Protein AF-0000000073370662 (afdb_homodimer)

Organism: Flavobacterium johnsoniae (strain ATCC 17061 / DSM 2064 / JCM 8514 / BCRC 14874 / CCUG 350202 / NBRC 14942 / NCIMB 11054 / UW101) (NCBI:txid376686)

Foldseek 3Di:
DKAWAWWADKADKDCPDPQKIKTWTWGWHDDPDTDTAIEIEIDPQSVVCVPGDGGFIKMFDWDKDKDWDQDPVRDIDMDIHIYTDDMDTDPDVPPPPPVPPPPPPPPPPPCPVPPDPPDPDDD/DKAWAWWADWADKDCPDPQKIKTWTWGWHDDPDTDTAIEIEIDPQSVVCVPGDGGFIKMFDWDKDKDWDQDPVRDIDMDIHIYTDDMDTDPDVPPPPPVPPPPPPPPDPCCVVPPPDDDPDDD

Nearest PDB structures (foldseek):
  2cwa-assembly1_A  TM=7.600E-01  e=4.861E-06  Thermus thermophilus HB8
  2fxq-assembly1_A-2  TM=7.836E-01  e=2.304E-05  Thermus aquaticus
  8uzt-assembly1_A  TM=7.729E-01  e=1.523E-04  Homo sapiens
  6cqm-assembly2_B  TM=6.969E-01  e=4.378E-04  Saccharomyces cerevisiae S288C
  2ihf-assembly1_A-2  TM=7.365E-01  e=9.531E-04  Thermus aquaticus

Secondary structure (DSSP, 8-state):
-EEEEEEEEEPPPEEEETTEEEEEEEEEE-SSS--EEEEEEEGGGGGGGGG--TT-EEEEEEEEEEEEEE-TTS-EEEEEEEEEEEEEE----------------------------------/-EEEEEEEEEPPPEEEETTEEEEEEEEEE-SSS--EEEEEEEGGGGGGGGG--TT-EEEEEEEEEEEEEE-TTS-EEEEEEEEEEEEEE----------------------------------

InterPro domains:
  IPR012340 Nucleic acid-binding, OB-fold [SSF50249] (48-123)
  IPR021474 Protein of unknown function DUF3127 [PF11325] (2-88)

Solvent-accessible surface area (backbone atoms only — not comparable to full-atom values): 14617 Å² total; per-residue (Å²): 96,74,48,58,29,25,30,64,42,76,51,69,78,40,76,80,47,96,90,40,38,35,22,41,36,31,34,33,33,88,52,102,72,56,26,36,36,53,30,38,16,50,56,80,45,35,61,67,53,75,83,59,55,67,67,42,40,33,41,32,34,39,44,85,40,20,40,77,45,69,45,98,88,68,48,79,42,67,43,72,46,39,34,37,78,44,76,41,80,46,71,68,84,50,75,72,72,62,72,71,68,72,75,74,77,75,76,70,75,76,75,71,70,79,72,76,74,81,76,78,75,82,124,98,72,50,58,26,26,29,65,41,73,52,71,77,40,75,80,48,99,90,41,40,36,21,41,36,28,34,34,32,87,51,101,74,58,26,37,35,55,31,38,15,49,56,78,45,36,61,68,53,74,84,59,55,66,67,43,41,34,42,31,34,40,44,83,40,20,39,78,45,69,46,97,88,68,49,80,43,68,44,72,47,38,34,37,78,46,76,40,78,46,72,67,84,49,75,71,71,63,72,72,69,71,77,72,77,78,74,71,77,78,75,69,73,79,78,76,79,83,82,83,76,90,120

Sequence (246 aa):
MEVIGKVKVVNPEQQVSASFKKRELVVTTDEQYPQHILIEFTQDKCDLLSSYKQGEAVKVSINLRGREWVNPQGETRYFNSIQGWRIERMAPEGPAQTPSVPAAEAFAPATNLNEDEPDDLPFMEVIGKVKVVNPEQQVSASFKKRELVVTTDEQYPQHILIEFTQDKCDLLSSYKQGEAVKVSINLRGREWVNPQGETRYFNSIQGWRIERMAPEGPAQTPSVPAAEAFAPATNLNEDEPDDLPF

pLDDT: mean 82.94, std 25.73, range [23.44, 99.0]

Structure (mmCIF, N/CA/C/O backbone):
data_AF-0000000073370662-model_v1
#
loop_
_entity.id
_entity.type
_entity.pdbx_description
1 polymer 'DUF3127 domain-containing protein'
#
loop_
_atom_site.group_PDB
_atom_site.id
_atom_site.type_symbol
_atom_site.label_atom_id
_atom_site.label_alt_id
_atom_site.label_comp_id
_atom_site.label_asym_id
_atom_site.label_entity_id
_atom_site.label_seq_id
_atom_site.pdbx_PDB_ins_code
_atom_site.Cartn_x
_atom_site.Cartn_y
_atom_site.Cartn_z
_atom_site.occupancy
_atom_site.B_iso_or_equiv
_atom_site.auth_seq_id
_atom_site.auth_comp_id
_atom_site.auth_asym_id
_atom_site.auth_atom_id
_atom_site.pdbx_PDB_model_num
ATOM 1 N N . MET A 1 1 ? -10.289 1.792 0.359 1 95.5 1 MET A N 1
ATOM 2 C CA . MET A 1 1 ? -9.492 1.21 1.433 1 95.5 1 MET A CA 1
ATOM 3 C C . MET A 1 1 ? -9.172 2.252 2.5 1 95.5 1 MET A C 1
ATOM 5 O O . MET A 1 1 ? -9.414 3.445 2.299 1 95.5 1 MET A O 1
ATOM 9 N N . GLU A 1 2 ? -8.773 2.029 3.695 1 98.62 2 GLU A N 1
ATOM 10 C CA . GLU A 1 2 ? -8.531 3.01 4.746 1 98.62 2 GLU A CA 1
ATOM 11 C C . GLU A 1 2 ? -7.379 2.576 5.652 1 98.62 2 GLU A C 1
ATOM 13 O O . GLU A 1 2 ? -7.094 1.384 5.773 1 98.62 2 GLU A O 1
ATOM 18 N N . VAL A 1 3 ? -6.734 3.623 6.227 1 98.75 3 VAL A N 1
ATOM 19 C CA . VAL A 1 3 ? -5.734 3.439 7.273 1 98.75 3 VAL A CA 1
ATOM 20 C C . VAL A 1 3 ? -6.156 4.191 8.531 1 98.75 3 VAL A C 1
ATOM 22 O O . VAL A 1 3 ? -6.457 5.387 8.477 1 98.75 3 VAL A O 1
ATOM 25 N N . ILE A 1 4 ? -6.18 3.451 9.609 1 98.62 4 ILE A N 1
ATOM 26 C CA . ILE A 1 4 ? -6.559 4.047 10.883 1 98.62 4 ILE A CA 1
ATOM 27 C C . ILE A 1 4 ? -5.375 4.004 11.852 1 98.62 4 ILE A C 1
ATOM 29 O O . ILE A 1 4 ? -4.711 2.973 11.977 1 98.62 4 ILE A O 1
ATOM 33 N N . GLY A 1 5 ? -5.168 5.105 12.523 1 98.69 5 GLY A N 1
ATOM 34 C CA . GLY A 1 5 ? -4.082 5.18 13.484 1 98.69 5 GLY A CA 1
ATOM 35 C C . GLY A 1 5 ? -3.814 6.586 13.977 1 98.69 5 GLY A C 1
ATOM 36 O O . GLY A 1 5 ? -4.738 7.391 14.109 1 98.69 5 GLY A O 1
ATOM 37 N N . LYS A 1 6 ? -2.549 6.805 14.352 1 98.81 6 LYS A N 1
ATOM 38 C CA . LYS A 1 6 ? -2.115 8.109 14.836 1 98.81 6 LYS A CA 1
ATOM 39 C C . LYS A 1 6 ? -1.069 8.727 13.914 1 98.81 6 LYS A C 1
ATOM 41 O O . LYS A 1 6 ? -0.179 8.023 13.422 1 98.81 6 LYS A O 1
ATOM 46 N N . VAL A 1 7 ? -1.195 10 13.812 1 98.88 7 VAL A N 1
ATOM 47 C CA . VAL A 1 7 ? -0.213 10.719 13.008 1 98.88 7 VAL A CA 1
ATOM 48 C C . VAL A 1 7 ? 1.161 10.625 13.664 1 98.88 7 VAL A C 1
ATOM 50 O O . VAL A 1 7 ? 1.317 10.969 14.836 1 98.88 7 VAL A O 1
ATOM 53 N N . LYS A 1 8 ? 2.096 10.203 12.938 1 98.88 8 LYS A N 1
ATOM 54 C CA . LYS A 1 8 ? 3.473 10.156 13.422 1 98.88 8 LYS A CA 1
ATOM 55 C C . LYS A 1 8 ? 4.285 11.328 12.875 1 98.88 8 LYS A C 1
ATOM 57 O O . LYS A 1 8 ? 5.074 11.938 13.594 1 98.88 8 LYS A O 1
ATOM 62 N N . VAL A 1 9 ? 4.141 11.562 11.555 1 98.75 9 VAL A N 1
ATOM 63 C CA . VAL A 1 9 ? 4.883 12.625 10.875 1 98.75 9 VAL A CA 1
ATOM 64 C C . VAL A 1 9 ? 3.988 13.305 9.844 1 98.75 9 VAL A C 1
ATOM 66 O O . VAL A 1 9 ? 3.238 12.641 9.125 1 98.75 9 VAL A O 1
ATOM 69 N N . VAL A 1 10 ? 4.027 14.562 9.867 1 98.81 10 VAL A N 1
ATOM 70 C CA . VAL A 1 10 ? 3.523 15.336 8.734 1 98.81 10 VAL A CA 1
ATOM 71 C C . VAL A 1 10 ? 4.68 16.062 8.055 1 98.81 10 VAL A C 1
ATOM 73 O O . VAL A 1 10 ? 5.227 17.031 8.594 1 98.81 10 VAL A O 1
ATOM 76 N N . ASN A 1 11 ? 5.023 15.633 6.887 1 98.5 11 ASN A N 1
ATOM 77 C CA . ASN A 1 11 ? 6.141 16.234 6.172 1 98.5 11 ASN A CA 1
ATOM 78 C C . ASN A 1 11 ? 5.73 17.531 5.473 1 98.5 11 ASN A C 1
ATOM 80 O O . ASN A 1 11 ? 4.551 17.734 5.172 1 98.5 11 ASN A O 1
ATOM 84 N N . PRO A 1 12 ? 6.734 18.406 5.25 1 98 12 PRO A N 1
ATOM 85 C CA . PRO A 1 12 ? 6.422 19.594 4.457 1 98 12 PRO A CA 1
ATOM 86 C C . PRO A 1 12 ? 6.027 19.266 3.02 1 98 12 PRO A C 1
ATOM 88 O O . PRO A 1 12 ? 6.348 18.172 2.523 1 98 12 PRO A O 1
ATOM 91 N N . GLU A 1 13 ? 5.34 20.203 2.525 1 98.31 13 GLU A N 1
ATOM 92 C CA . GLU A 1 13 ? 5 20.078 1.111 1 98.31 13 GLU A CA 1
ATOM 93 C C . GLU A 1 13 ? 6.254 20.047 0.245 1 98.31 13 GLU A C 1
ATOM 95 O O . GLU A 1 13 ? 7.223 20.75 0.513 1 98.31 13 GLU A O 1
ATOM 100 N N . GLN A 1 14 ? 6.262 19.188 -0.763 1 98.56 14 GLN A N 1
ATOM 101 C CA . GLN A 1 14 ? 7.348 19.078 -1.729 1 98.56 14 GLN A CA 1
ATOM 102 C C . GLN A 1 14 ? 6.875 19.438 -3.135 1 98.56 14 GLN A C 1
ATOM 104 O O . GLN A 1 14 ? 5.949 18.812 -3.662 1 98.56 14 GLN A O 1
ATOM 109 N N . GLN A 1 15 ? 7.551 20.438 -3.715 1 98.44 15 GLN A N 1
ATOM 110 C CA . GLN A 1 15 ? 7.312 20.766 -5.117 1 98.44 15 GLN A CA 1
ATOM 111 C C . GLN A 1 15 ? 8.148 19.875 -6.039 1 98.44 15 GLN A C 1
ATOM 113 O O . GLN A 1 15 ? 9.312 20.172 -6.305 1 98.44 15 GLN A O 1
ATOM 118 N N . VAL A 1 16 ? 7.578 18.75 -6.555 1 97.81 16 VAL A N 1
ATOM 119 C CA . VAL A 1 16 ? 8.289 17.766 -7.348 1 97.81 16 VAL A CA 1
ATOM 120 C C . VAL A 1 16 ? 8.594 18.328 -8.734 1 97.81 16 VAL A C 1
ATOM 122 O O . VAL A 1 16 ? 9.68 18.109 -9.273 1 97.81 16 VAL A O 1
ATOM 125 N N . SER A 1 17 ? 7.621 18.984 -9.367 1 98 17 SER A N 1
ATOM 126 C CA . SER A 1 17 ? 7.75 19.75 -10.609 1 98 17 SER A CA 1
ATOM 127 C C . SER A 1 17 ? 6.93 21.031 -10.555 1 98 17 SER A C 1
ATOM 129 O O . SER A 1 17 ? 6.234 21.297 -9.57 1 98 17 SER A O 1
ATOM 131 N N . ALA A 1 18 ? 6.988 21.812 -11.594 1 97 18 ALA A N 1
ATOM 132 C CA . ALA A 1 18 ? 6.262 23.078 -11.633 1 97 18 ALA A CA 1
ATOM 133 C C . ALA A 1 18 ? 4.762 22.859 -11.445 1 97 18 ALA A C 1
ATOM 135 O O . ALA A 1 18 ? 4.078 23.688 -10.852 1 97 18 ALA A O 1
ATOM 136 N N . SER A 1 19 ? 4.148 21.766 -11.875 1 97.44 19 SER A N 1
ATOM 137 C CA . SER A 1 19 ? 2.705 21.547 -11.875 1 97.44 19 SER A CA 1
ATOM 138 C C . SER A 1 19 ? 2.303 20.469 -10.867 1 97.44 19 SER A C 1
ATOM 140 O O . SER A 1 19 ? 1.131 20.109 -10.789 1 97.44 19 SER A O 1
ATOM 142 N N . PHE A 1 20 ? 3.258 19.953 -10.133 1 98.31 20 PHE A N 1
ATOM 143 C CA . PHE A 1 20 ? 2.961 18.797 -9.289 1 98.31 20 PHE A CA 1
ATOM 144 C C . PHE A 1 20 ? 3.584 18.969 -7.91 1 98.31 20 PHE A C 1
ATOM 146 O O . PHE A 1 20 ? 4.805 19.078 -7.781 1 98.31 20 PHE A O 1
ATOM 153 N N . LYS A 1 21 ? 2.76 19 -6.859 1 98.69 21 LYS A N 1
ATOM 154 C CA . LYS A 1 21 ? 3.229 19.016 -5.477 1 98.69 21 LYS A CA 1
ATOM 155 C C . LYS A 1 21 ? 2.672 17.844 -4.691 1 98.69 21 LYS A C 1
ATOM 157 O O . LYS A 1 21 ? 1.579 17.344 -4.984 1 98.69 21 LYS A O 1
ATOM 162 N N . LYS A 1 22 ? 3.41 17.422 -3.756 1 98.88 22 LYS A N 1
ATOM 163 C CA . LYS A 1 22 ? 2.977 16.344 -2.875 1 98.88 22 LYS A CA 1
ATOM 164 C C . LYS A 1 22 ? 3.375 16.625 -1.429 1 98.88 22 LYS A C 1
ATOM 166 O O . LYS A 1 22 ? 4.242 17.453 -1.167 1 98.88 22 LYS A O 1
ATOM 171 N N . ARG A 1 23 ? 2.701 15.992 -0.504 1 98.94 23 ARG A N 1
ATOM 172 C CA . ARG A 1 23 ? 3 16.016 0.925 1 98.94 23 ARG A CA 1
ATOM 173 C C . ARG A 1 23 ? 2.785 14.633 1.543 1 98.94 23 ARG A C 1
ATOM 175 O O . ARG A 1 23 ? 1.836 13.93 1.191 1 98.94 23 ARG A O 1
ATOM 182 N N . GLU A 1 24 ? 3.635 14.312 2.404 1 98.88 24 GLU A N 1
ATOM 183 C CA . GLU A 1 24 ? 3.613 12.953 2.936 1 98.88 24 GLU A CA 1
ATOM 184 C C . GLU A 1 24 ? 3.18 12.938 4.398 1 98.88 24 GLU A C 1
ATOM 186 O O . GLU A 1 24 ? 3.572 13.805 5.176 1 98.88 24 GLU A O 1
ATOM 191 N N . LEU A 1 25 ? 2.393 11.969 4.719 1 98.94 25 LEU A N 1
ATOM 192 C CA . LEU A 1 25 ? 1.923 11.672 6.066 1 98.94 25 LEU A CA 1
ATOM 193 C C . LEU A 1 25 ? 2.34 10.266 6.488 1 98.94 25 LEU A C 1
ATOM 195 O O . LEU A 1 25 ? 2.229 9.32 5.707 1 98.94 25 LEU A O 1
ATOM 199 N N . VAL A 1 26 ? 2.83 10.156 7.684 1 99 26 VAL A N 1
ATOM 200 C CA . VAL A 1 26 ? 3.059 8.828 8.242 1 99 26 VAL A CA 1
ATOM 201 C C . VAL A 1 26 ? 2.041 8.547 9.344 1 99 26 VAL A C 1
ATOM 203 O O . VAL A 1 26 ? 1.93 9.312 10.305 1 99 26 VAL A O 1
ATOM 206 N N . VAL A 1 27 ? 1.319 7.484 9.195 1 98.94 27 VAL A N 1
ATOM 207 C CA . VAL A 1 27 ? 0.344 7.055 10.188 1 98.94 27 VAL A CA 1
ATOM 208 C C . VAL A 1 27 ? 0.819 5.766 10.859 1 98.94 27 VAL A C 1
ATOM 210 O O . VAL A 1 27 ? 1.167 4.801 10.172 1 98.94 27 VAL A O 1
ATOM 213 N N . THR A 1 28 ? 0.898 5.793 12.156 1 98.94 28 THR A N 1
ATOM 214 C CA . THR A 1 28 ? 1.184 4.586 12.922 1 98.94 28 THR A CA 1
ATOM 215 C C . THR A 1 28 ? -0.109 3.881 13.32 1 98.94 28 THR A C 1
ATOM 217 O O . THR A 1 28 ? -0.957 4.469 14 1 98.94 28 THR A O 1
ATOM 220 N N . THR A 1 29 ? -0.271 2.623 12.945 1 98.75 29 THR A N 1
ATOM 221 C CA . THR A 1 29 ? -1.489 1.886 13.258 1 98.75 29 THR A CA 1
ATOM 222 C C . THR A 1 29 ? -1.485 1.437 14.719 1 98.75 29 THR A C 1
ATOM 224 O O . THR A 1 29 ? -0.434 1.4 15.359 1 98.75 29 THR A O 1
ATOM 227 N N . ASP A 1 30 ? -2.721 1.142 15.242 1 96.69 30 ASP A N 1
ATOM 228 C CA . ASP A 1 30 ? -2.885 0.715 16.625 1 96.69 30 ASP A CA 1
ATOM 229 C C . ASP A 1 30 ? -3.066 -0.798 16.719 1 96.69 30 ASP A C 1
ATOM 231 O O . ASP A 1 30 ? -4.16 -1.279 17.016 1 96.69 30 ASP A O 1
ATOM 235 N N . GLU A 1 31 ? -2.064 -1.544 16.406 1 96.62 31 GLU A N 1
ATOM 236 C CA . GLU A 1 31 ? -2.043 -3.002 16.484 1 96.62 31 GLU A CA 1
ATOM 237 C C . GLU A 1 31 ? -0.861 -3.49 17.312 1 96.62 31 GLU A C 1
ATOM 239 O O . GLU A 1 31 ? -0.002 -2.699 17.703 1 96.62 31 GLU A O 1
ATOM 244 N N . GLN A 1 32 ? -0.874 -4.793 17.734 1 96.88 32 GLN A N 1
ATOM 245 C CA . GLN A 1 32 ? 0.194 -5.395 18.516 1 96.88 32 GLN A CA 1
ATOM 246 C C . GLN A 1 32 ? 1.565 -5.059 17.938 1 96.88 32 GLN A C 1
ATOM 248 O O . GLN A 1 32 ? 2.504 -4.762 18.688 1 96.88 32 GLN A O 1
ATOM 253 N N . TYR A 1 33 ? 1.64 -5.109 16.594 1 97.31 33 TYR A N 1
ATOM 254 C CA . TYR A 1 33 ? 2.824 -4.707 15.836 1 97.31 33 TYR A CA 1
ATOM 255 C C . TYR A 1 33 ? 2.518 -3.52 14.93 1 97.31 33 TYR A C 1
ATOM 257 O O . TYR A 1 33 ? 2.131 -3.701 13.773 1 97.31 33 TYR A O 1
ATOM 265 N N . PRO A 1 34 ? 2.727 -2.387 15.492 1 98.62 34 PRO A N 1
ATOM 266 C CA . PRO A 1 34 ? 2.311 -1.186 14.766 1 98.62 34 PRO A CA 1
ATOM 267 C C . PRO A 1 34 ? 2.996 -1.056 13.406 1 98.62 34 PRO A C 1
ATOM 269 O O . PRO A 1 34 ? 4.172 -1.399 13.266 1 98.62 34 PRO A O 1
ATOM 272 N N . GLN A 1 35 ? 2.332 -0.623 12.422 1 98.81 35 GLN A N 1
ATOM 273 C CA . GLN A 1 35 ? 2.834 -0.283 11.094 1 98.81 35 GLN A CA 1
ATOM 274 C C . GLN A 1 35 ? 2.965 1.229 10.922 1 98.81 35 GLN A C 1
ATOM 276 O O . GLN A 1 35 ? 2.07 1.981 11.312 1 98.81 35 GLN A O 1
ATOM 281 N N . HIS A 1 36 ? 4.098 1.684 10.359 1 98.94 36 HIS A N 1
ATOM 282 C CA . HIS A 1 36 ? 4.273 3.086 10 1 98.94 36 HIS A CA 1
ATOM 283 C C . HIS A 1 36 ? 4.035 3.307 8.508 1 98.94 36 HIS A C 1
ATOM 285 O O . HIS A 1 36 ? 4.957 3.162 7.703 1 98.94 36 HIS A O 1
ATOM 291 N N . ILE A 1 37 ? 2.85 3.654 8.227 1 98.94 37 ILE A N 1
ATOM 292 C CA . ILE A 1 37 ? 2.406 3.691 6.84 1 98.94 37 ILE A CA 1
ATOM 293 C C . ILE A 1 37 ? 2.646 5.082 6.262 1 98.94 37 ILE A C 1
ATOM 295 O O . ILE A 1 37 ? 2.117 6.074 6.77 1 98.94 37 ILE A O 1
ATOM 299 N N . LEU A 1 38 ? 3.447 5.188 5.211 1 98.94 38 LEU A N 1
ATOM 300 C CA . LEU A 1 38 ? 3.68 6.426 4.48 1 98.94 38 LEU A CA 1
ATOM 301 C C . LEU A 1 38 ? 2.576 6.668 3.455 1 98.94 38 LEU A C 1
ATOM 303 O O . LEU A 1 38 ? 2.367 5.848 2.557 1 98.94 38 LEU A O 1
ATOM 307 N N . ILE A 1 39 ? 1.874 7.77 3.566 1 98.94 39 ILE A N 1
ATOM 308 C CA . ILE A 1 39 ? 0.754 8.109 2.695 1 98.94 39 ILE A CA 1
ATOM 309 C C . ILE A 1 39 ? 1.043 9.422 1.972 1 98.94 39 ILE A C 1
ATOM 311 O O . ILE A 1 39 ? 1.414 10.414 2.6 1 98.94 39 ILE A O 1
ATOM 315 N N . GLU A 1 40 ? 0.85 9.398 0.704 1 98.94 40 GLU A N 1
ATOM 316 C CA . GLU A 1 40 ? 1.131 10.57 -0.121 1 98.94 40 GLU A CA 1
ATOM 317 C C . GLU A 1 40 ? -0.151 11.32 -0.467 1 98.94 40 GLU A C 1
ATOM 319 O O . GLU A 1 40 ? -1.116 10.727 -0.95 1 98.94 40 GLU A O 1
ATOM 324 N N . PHE A 1 41 ? -0.173 12.609 -0.226 1 98.94 41 PHE A N 1
ATOM 325 C CA . PHE A 1 41 ? -1.217 13.516 -0.685 1 98.94 41 PHE A CA 1
ATOM 326 C C . PHE A 1 41 ? -0.705 14.398 -1.817 1 98.94 41 PHE A C 1
ATOM 328 O O . PHE A 1 41 ? 0.419 14.906 -1.76 1 98.94 41 PHE A O 1
ATOM 335 N N . THR A 1 42 ? -1.597 14.594 -2.842 1 98.88 42 THR A N 1
ATOM 336 C CA . THR A 1 42 ? -1.102 15.336 -3.996 1 98.88 42 THR A CA 1
ATOM 337 C C . THR A 1 42 ? -1.987 16.547 -4.281 1 98.88 42 THR A C 1
ATOM 339 O O . THR A 1 42 ? -3.191 16.516 -4.02 1 98.88 42 THR A O 1
ATOM 342 N N . GLN A 1 43 ? -1.346 17.641 -4.793 1 98.5 43 GLN A N 1
ATOM 343 C CA . GLN A 1 43 ? -2.016 18.828 -5.289 1 98.5 43 GLN A CA 1
ATOM 344 C C . GLN A 1 43 ? -2.945 19.422 -4.23 1 98.5 43 GLN A C 1
ATOM 346 O O . GLN A 1 43 ? -2.504 19.781 -3.135 1 98.5 43 GLN A O 1
ATOM 351 N N . ASP A 1 44 ? -4.195 19.578 -4.484 1 98.38 44 ASP A N 1
ATOM 352 C CA . ASP A 1 44 ? -5.098 20.25 -3.553 1 98.38 44 ASP A CA 1
ATOM 353 C C . ASP A 1 44 ? -5.238 19.453 -2.254 1 98.38 44 ASP A C 1
ATOM 355 O O . ASP A 1 44 ? -5.496 20.031 -1.195 1 98.38 44 ASP A O 1
ATOM 359 N N . LYS A 1 45 ? -5.012 18.172 -2.258 1 98.75 45 LYS A N 1
ATOM 360 C CA . LYS A 1 45 ? -5.168 17.328 -1.075 1 98.75 45 LYS A CA 1
ATOM 361 C C . LYS A 1 45 ? -4.023 17.562 -0.089 1 98.75 45 LYS A C 1
ATOM 363 O O . LYS A 1 45 ? -4.121 17.172 1.079 1 98.75 45 LYS A O 1
ATOM 368 N N . CYS A 1 46 ? -2.91 18.172 -0.532 1 98.81 46 CYS A N 1
ATOM 369 C CA . CYS A 1 46 ? -1.817 18.5 0.373 1 98.81 46 CYS A CA 1
ATOM 370 C C . CYS A 1 46 ? -2.305 19.375 1.517 1 98.81 46 CYS A C 1
ATOM 372 O O . CYS A 1 46 ? -1.848 19.25 2.652 1 98.81 46 CYS A O 1
ATOM 374 N N . ASP A 1 47 ? -3.236 20.234 1.223 1 98.44 47 ASP A N 1
ATOM 375 C CA . ASP A 1 47 ? -3.717 21.219 2.188 1 98.44 47 ASP A CA 1
ATOM 376 C C . ASP A 1 47 ? -4.461 20.547 3.336 1 98.44 47 ASP A C 1
ATOM 378 O O . ASP A 1 47 ? -4.562 21.094 4.43 1 98.44 47 ASP A O 1
ATOM 382 N N . LEU A 1 48 ? -4.98 19.359 3.084 1 98.5 48 LEU A N 1
ATOM 383 C CA . LEU A 1 48 ? -5.719 18.641 4.109 1 98.5 48 LEU A CA 1
ATOM 384 C C . LEU A 1 48 ? -4.844 18.375 5.328 1 98.5 48 LEU A C 1
ATOM 386 O O . LEU A 1 48 ? -5.344 18.266 6.449 1 98.5 48 LEU A O 1
ATOM 390 N N . LEU A 1 49 ? -3.531 18.328 5.105 1 98.75 49 LEU A N 1
ATOM 391 C CA . LEU A 1 49 ? -2.627 17.875 6.152 1 98.75 49 LEU A CA 1
ATOM 392 C C . LEU A 1 49 ? -2.225 19.016 7.066 1 98.75 49 LEU A C 1
ATOM 394 O O . LEU A 1 49 ? -1.683 18.797 8.148 1 98.75 49 LEU A O 1
ATOM 398 N N . SER A 1 50 ? -2.539 20.266 6.684 1 98.25 50 SER A N 1
ATOM 399 C CA . SER A 1 50 ? -2.09 21.453 7.402 1 98.25 50 SER A CA 1
ATOM 400 C C . SER A 1 50 ? -2.756 21.547 8.773 1 98.25 50 SER A C 1
ATOM 402 O O . SER A 1 50 ? -2.24 22.219 9.672 1 98.25 50 SER A O 1
ATOM 404 N N . SER A 1 51 ? -3.904 20.859 8.992 1 97 51 SER A N 1
ATOM 405 C CA . SER A 1 51 ? -4.656 20.969 10.234 1 97 51 SER A CA 1
ATOM 406 C C . SER A 1 51 ? -4.355 19.812 11.172 1 97 51 SER A C 1
ATOM 408 O O . SER A 1 51 ? -5 19.656 12.219 1 97 51 SER A O 1
ATOM 410 N N . TYR A 1 52 ? -3.42 18.953 10.797 1 98.19 52 TYR A N 1
ATOM 411 C CA . TYR A 1 52 ? -3.139 17.766 11.602 1 98.19 52 TYR A CA 1
ATOM 412 C C . TYR A 1 52 ? -1.736 17.828 12.195 1 98.19 52 TYR A C 1
ATOM 414 O O . TYR A 1 52 ? -0.835 18.438 11.609 1 98.19 52 TYR A O 1
ATOM 422 N N . LYS A 1 53 ? -1.607 17.188 13.344 1 97.75 53 LYS A N 1
ATOM 423 C CA . LYS A 1 53 ? -0.324 17.172 14.039 1 97.75 53 LYS A CA 1
ATOM 424 C C . LYS A 1 53 ? -0.009 15.766 14.562 1 97.75 53 LYS A C 1
ATOM 426 O O . LYS A 1 53 ? -0.901 14.922 14.672 1 97.75 53 LYS A O 1
ATOM 431 N N . GLN A 1 54 ? 1.267 15.625 14.859 1 98.25 54 GLN A N 1
ATOM 432 C CA . GLN A 1 54 ? 1.715 14.359 15.422 1 98.25 54 GLN A CA 1
ATOM 433 C C . GLN A 1 54 ? 0.88 13.969 16.641 1 98.25 54 GLN A C 1
ATOM 435 O O . GLN A 1 54 ? 0.575 14.812 17.484 1 98.25 54 GLN A O 1
ATOM 440 N N . GLY A 1 55 ? 0.47 12.742 16.688 1 97.88 55 GLY A N 1
ATOM 441 C CA . GLY A 1 55 ? -0.247 12.242 17.844 1 97.88 55 GLY A CA 1
ATOM 442 C C . GLY A 1 55 ? -1.748 12.172 17.641 1 97.88 55 GLY A C 1
ATOM 443 O O . GLY A 1 55 ? -2.455 11.5 18.391 1 97.88 55 GLY A O 1
ATOM 444 N N . GLU A 1 56 ? -2.332 12.852 16.672 1 98.12 56 GLU A N 1
ATOM 445 C CA . GLU A 1 56 ? -3.771 12.867 16.422 1 98.12 56 GLU A CA 1
ATOM 446 C C . GLU A 1 56 ? -4.242 11.539 15.836 1 98.12 56 GLU A C 1
ATOM 448 O O . GLU A 1 56 ? -3.578 10.969 14.969 1 98.12 56 GLU A O 1
ATOM 453 N N . ALA A 1 57 ? -5.398 11.039 16.359 1 98.56 57 ALA A N 1
ATOM 454 C CA . ALA A 1 57 ? -6.023 9.836 15.812 1 98.56 57 ALA A CA 1
ATOM 455 C C . ALA A 1 57 ? -6.754 10.141 14.516 1 98.56 57 ALA A C 1
ATOM 457 O O . ALA A 1 57 ? -7.602 11.039 14.469 1 98.56 57 ALA A O 1
ATOM 458 N N . VAL A 1 58 ? -6.43 9.398 13.477 1 98.81 58 VAL A N 1
ATOM 459 C CA . VAL A 1 58 ? -6.996 9.75 12.18 1 98.81 58 VAL A CA 1
ATOM 460 C C . VAL A 1 58 ? -7.465 8.492 11.461 1 98.81 58 VAL A C 1
ATOM 462 O O . VAL A 1 58 ? -7.004 7.387 11.766 1 98.81 58 VAL A O 1
ATOM 465 N N . LYS A 1 59 ? -8.414 8.664 10.617 1 98.88 59 LYS A N 1
ATOM 466 C CA . LYS A 1 59 ? -8.805 7.734 9.555 1 98.88 59 LYS A CA 1
ATOM 467 C C . LYS A 1 59 ? -8.516 8.32 8.18 1 98.88 59 LYS A C 1
ATOM 469 O O . LYS A 1 59 ? -9.047 9.375 7.82 1 98.88 59 LYS A O 1
ATOM 474 N N . VAL A 1 60 ? -7.641 7.668 7.43 1 98.88 60 VAL A N 1
ATOM 475 C CA . VAL A 1 60 ? -7.262 8.164 6.109 1 98.88 60 VAL A CA 1
ATOM 476 C C . VAL A 1 60 ? -7.828 7.246 5.027 1 98.88 60 VAL A C 1
ATOM 478 O O . VAL A 1 60 ? -7.609 6.031 5.055 1 98.88 60 VAL A O 1
ATOM 481 N N . SER A 1 61 ? -8.586 7.848 4.145 1 98.88 61 SER A N 1
ATOM 482 C CA . SER A 1 61 ? -8.984 7.125 2.939 1 98.88 61 SER A CA 1
ATOM 483 C C . SER A 1 61 ? -7.859 7.102 1.909 1 98.88 61 SER A C 1
ATOM 485 O O . SER A 1 61 ? -7.242 8.133 1.633 1 98.88 61 SER A O 1
ATOM 487 N N . ILE A 1 62 ? -7.641 5.898 1.341 1 98.94 62 ILE A N 1
ATOM 488 C CA . ILE A 1 62 ? -6.441 5.789 0.52 1 98.94 62 ILE A CA 1
ATOM 489 C C . ILE A 1 62 ? -6.77 5.055 -0.779 1 98.94 62 ILE A C 1
ATOM 491 O O . ILE A 1 62 ? -7.77 4.34 -0.859 1 98.94 62 ILE A O 1
ATOM 495 N N . ASN A 1 63 ? -6.004 5.262 -1.743 1 98.5 63 ASN A N 1
ATOM 496 C CA . ASN A 1 63 ? -5.898 4.457 -2.955 1 98.5 63 ASN A CA 1
ATOM 497 C C . ASN A 1 63 ? -4.512 3.838 -3.098 1 98.5 63 ASN A C 1
ATOM 499 O O . ASN A 1 63 ? -3.504 4.492 -2.824 1 98.5 63 ASN A O 1
ATOM 503 N N . LEU A 1 64 ? -4.488 2.529 -3.443 1 98.75 64 LEU A N 1
ATOM 504 C CA . LEU A 1 64 ? -3.209 1.9 -3.76 1 98.75 64 LEU A CA 1
ATOM 505 C C . LEU A 1 64 ? -2.793 2.207 -5.195 1 98.75 64 LEU A C 1
ATOM 507 O O . LEU A 1 64 ? -3.594 2.066 -6.121 1 98.75 64 LEU A O 1
ATOM 511 N N . ARG A 1 65 ? -1.571 2.68 -5.328 1 98.56 65 ARG A N 1
ATOM 512 C CA . ARG A 1 65 ? -1.022 2.953 -6.648 1 98.56 65 ARG A CA 1
ATOM 513 C C . ARG A 1 65 ? 0.173 2.053 -6.945 1 98.56 65 ARG A C 1
ATOM 515 O O . ARG A 1 65 ? 0.992 1.792 -6.062 1 98.56 65 ARG A O 1
ATOM 522 N N . GLY A 1 66 ? 0.183 1.521 -8.133 1 98.75 66 GLY A N 1
ATOM 523 C CA . GLY A 1 66 ? 1.28 0.688 -8.594 1 98.75 66 GLY A CA 1
ATOM 524 C C . GLY A 1 66 ? 1.825 1.118 -9.945 1 98.75 66 GLY A C 1
ATOM 525 O O . GLY A 1 66 ? 1.058 1.418 -10.859 1 98.75 66 GLY A O 1
ATOM 526 N N . ARG A 1 67 ? 3.113 1.168 -10 1 98.06 67 ARG A N 1
ATOM 527 C CA . ARG A 1 67 ? 3.762 1.539 -11.258 1 98.06 67 ARG A CA 1
ATOM 528 C C . ARG A 1 67 ? 4.773 0.48 -11.688 1 98.06 67 ARG A C 1
ATOM 530 O O . ARG A 1 67 ? 5.289 -0.264 -10.852 1 98.06 67 ARG A O 1
ATOM 537 N N . GLU A 1 68 ? 4.914 0.439 -12.969 1 98.31 68 GLU A N 1
ATOM 538 C CA . GLU A 1 68 ? 5.945 -0.385 -13.594 1 98.31 68 GLU A CA 1
ATOM 539 C C . GLU A 1 68 ? 7.062 0.478 -14.18 1 98.31 68 GLU A C 1
ATOM 541 O O . GLU A 1 68 ? 6.793 1.498 -14.812 1 98.31 68 GLU A O 1
ATOM 546 N N . TRP A 1 69 ? 8.203 0.047 -13.867 1 97.5 69 TRP A N 1
ATOM 547 C CA . TRP A 1 69 ? 9.375 0.735 -14.391 1 97.5 69 TRP A CA 1
ATOM 548 C C . TRP A 1 69 ? 10.406 -0.264 -14.898 1 97.5 69 TRP A C 1
ATOM 550 O O . TRP A 1 69 ? 10.664 -1.285 -14.258 1 97.5 69 TRP A O 1
ATOM 560 N N . VAL A 1 70 ? 10.992 0.062 -16.125 1 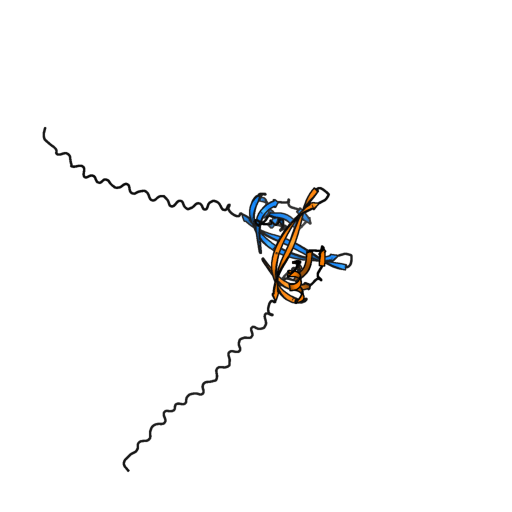97.81 70 VAL A N 1
ATOM 561 C CA . VAL A 1 70 ? 12.078 -0.75 -16.656 1 97.81 70 VAL A CA 1
ATOM 562 C C . VAL A 1 70 ? 13.414 -0.063 -16.391 1 97.81 70 VAL A C 1
ATOM 564 O O . VAL A 1 70 ? 13.648 1.056 -16.844 1 97.81 70 VAL A O 1
ATOM 567 N N . ASN A 1 71 ? 14.219 -0.731 -15.695 1 96.25 71 ASN A N 1
ATOM 568 C CA . ASN A 1 71 ? 15.492 -0.105 -15.344 1 96.25 71 ASN A CA 1
ATOM 569 C C . ASN A 1 71 ? 16.469 -0.114 -16.516 1 96.25 71 ASN A C 1
ATOM 571 O O . ASN A 1 71 ? 16.203 -0.742 -17.547 1 96.25 71 ASN A O 1
ATOM 575 N N . PRO A 1 72 ? 17.609 0.653 -16.406 1 96.62 72 PRO A N 1
ATOM 576 C CA . PRO A 1 72 ? 18.578 0.751 -17.5 1 96.62 72 PRO A CA 1
ATOM 577 C C . PRO A 1 72 ? 19.109 -0.61 -17.953 1 96.62 72 PRO A C 1
ATOM 579 O O . PRO A 1 72 ? 19.516 -0.774 -19.094 1 96.62 72 PRO A O 1
ATOM 582 N N . GLN A 1 73 ? 19.141 -1.64 -17.172 1 96.5 73 GLN A N 1
ATOM 583 C CA . GLN A 1 73 ? 19.594 -2.994 -17.469 1 96.5 73 GLN A CA 1
ATOM 584 C C . GLN A 1 73 ? 18.5 -3.814 -18.141 1 96.5 73 GLN A C 1
ATOM 586 O O . GLN A 1 73 ? 18.703 -4.98 -18.484 1 96.5 73 GLN A O 1
ATOM 591 N N . GLY A 1 74 ? 17.281 -3.26 -18.25 1 96.5 74 GLY A N 1
ATOM 592 C CA . GLY A 1 74 ? 16.172 -3.924 -18.938 1 96.5 74 GLY A CA 1
ATOM 593 C C . GLY A 1 74 ? 15.297 -4.734 -18 1 96.5 74 GLY A C 1
ATOM 594 O O . GLY A 1 74 ? 14.43 -5.484 -18.453 1 96.5 74 GLY A O 1
ATOM 595 N N . GLU A 1 75 ? 15.562 -4.598 -16.75 1 96.69 75 GLU A N 1
ATOM 596 C CA . GLU A 1 75 ? 14.773 -5.34 -15.773 1 96.69 75 GLU A CA 1
ATOM 597 C C . GLU A 1 75 ? 13.5 -4.586 -15.406 1 96.69 75 GLU A C 1
ATOM 599 O O . GLU A 1 75 ? 13.539 -3.377 -15.164 1 96.69 75 GLU A O 1
ATOM 604 N N . THR A 1 76 ? 12.383 -5.293 -15.445 1 98.25 76 THR A N 1
ATOM 605 C CA . THR A 1 76 ? 11.109 -4.688 -15.055 1 98.25 76 THR A CA 1
ATOM 606 C C . THR A 1 76 ? 10.984 -4.629 -13.539 1 98.25 76 THR A C 1
ATOM 608 O O . THR A 1 76 ? 11.188 -5.633 -12.852 1 98.25 76 THR A O 1
ATOM 611 N N . ARG A 1 77 ? 10.672 -3.459 -13.008 1 98 77 ARG A N 1
ATOM 612 C CA . ARG A 1 77 ? 10.461 -3.256 -11.578 1 98 77 ARG A CA 1
ATOM 613 C C . ARG A 1 77 ? 9.086 -2.656 -11.305 1 98 77 ARG A C 1
ATOM 615 O O . ARG A 1 77 ? 8.531 -1.946 -12.148 1 98 77 ARG A O 1
ATOM 622 N N . TYR A 1 78 ? 8.555 -3.025 -10.211 1 98.69 78 TYR A N 1
ATOM 623 C CA . TYR A 1 78 ? 7.254 -2.514 -9.797 1 98.69 78 TYR A CA 1
ATOM 624 C C . TYR A 1 78 ? 7.363 -1.77 -8.469 1 98.69 78 TYR A C 1
ATOM 626 O O . TYR A 1 78 ? 8.094 -2.191 -7.57 1 98.69 78 TYR A O 1
ATOM 634 N N . PHE A 1 79 ? 6.617 -0.661 -8.352 1 97.81 79 PHE A N 1
ATOM 635 C CA . PHE A 1 79 ? 6.656 0.18 -7.16 1 97.81 79 PHE A CA 1
ATOM 636 C C . PHE A 1 79 ? 5.246 0.505 -6.684 1 97.81 79 PHE A C 1
ATOM 638 O O . PHE A 1 79 ? 4.375 0.847 -7.488 1 97.81 79 PHE A O 1
ATOM 645 N N . ASN A 1 80 ? 5.121 0.329 -5.371 1 98.62 80 ASN A N 1
ATOM 646 C CA . ASN A 1 80 ? 3.846 0.694 -4.766 1 98.62 80 ASN A CA 1
ATOM 647 C C . ASN A 1 80 ? 3.92 2.057 -4.082 1 98.62 80 ASN A C 1
ATOM 649 O O . ASN A 1 80 ? 4.961 2.428 -3.535 1 98.62 80 ASN A O 1
ATOM 653 N N . SER A 1 81 ? 2.834 2.775 -4.168 1 98.62 81 SER A N 1
ATOM 654 C CA . SER A 1 81 ? 2.607 3.943 -3.32 1 98.62 81 SER A CA 1
ATOM 655 C C . SER A 1 81 ? 1.186 3.955 -2.768 1 98.62 81 SER A C 1
ATOM 657 O O . SER A 1 81 ? 0.293 3.311 -3.32 1 98.62 81 SER A O 1
ATOM 659 N N . ILE A 1 82 ? 1.059 4.582 -1.633 1 98.94 82 ILE A N 1
ATOM 660 C CA . ILE A 1 82 ? -0.252 4.758 -1.017 1 98.94 82 ILE A CA 1
ATOM 661 C C . ILE A 1 82 ? -0.665 6.227 -1.093 1 98.94 82 ILE A C 1
ATOM 663 O O . ILE A 1 82 ? 0.024 7.102 -0.561 1 98.94 82 ILE A O 1
ATOM 667 N N . GLN A 1 83 ? -1.833 6.438 -1.755 1 98.88 83 GLN A N 1
ATOM 668 C CA . GLN A 1 83 ? -2.303 7.801 -1.971 1 98.88 83 GLN A CA 1
ATOM 669 C C . GLN A 1 83 ? -3.502 8.117 -1.081 1 98.88 83 GLN A C 1
ATOM 671 O O . GLN A 1 83 ? -4.508 7.406 -1.108 1 98.88 83 GLN A O 1
ATOM 676 N N . GLY A 1 84 ? -3.32 9.18 -0.284 1 98.88 84 GLY A N 1
ATOM 677 C CA . GLY A 1 84 ? -4.441 9.656 0.516 1 98.88 84 GLY A CA 1
ATOM 678 C C . GLY A 1 84 ? -5.273 10.703 -0.189 1 98.88 84 GLY A C 1
ATOM 679 O O . GLY A 1 84 ? -4.734 11.586 -0.863 1 98.88 84 GLY A O 1
ATOM 680 N N . TRP A 1 85 ? -6.57 10.516 -0.062 1 98.62 85 TRP A N 1
ATOM 681 C CA . TRP A 1 85 ? -7.41 11.523 -0.708 1 98.62 85 TRP A CA 1
ATOM 682 C C . TRP A 1 85 ? -8.414 12.109 0.28 1 98.62 85 TRP A C 1
ATOM 684 O O . TRP A 1 85 ? -9.062 13.117 -0.012 1 98.62 85 TRP A O 1
ATOM 694 N N . ARG A 1 86 ? -8.609 11.484 1.438 1 98.75 86 ARG A N 1
ATOM 695 C CA . ARG A 1 86 ? -9.43 11.984 2.533 1 98.75 86 ARG A CA 1
ATOM 696 C C . ARG A 1 86 ? -8.812 11.641 3.885 1 98.75 86 ARG A C 1
ATOM 698 O O . ARG A 1 86 ? -8.227 10.57 4.051 1 98.75 86 ARG A O 1
ATOM 705 N N . ILE A 1 87 ? -8.922 12.578 4.844 1 98.81 87 ILE A N 1
ATOM 706 C CA . ILE A 1 87 ? -8.461 12.359 6.207 1 98.81 87 ILE A CA 1
ATOM 707 C C . ILE A 1 87 ? -9.477 12.93 7.195 1 98.81 87 ILE A C 1
ATOM 709 O O . ILE A 1 87 ? -10.023 14.016 6.98 1 98.81 87 ILE A O 1
ATOM 713 N N . GLU A 1 88 ? -9.719 12.164 8.188 1 98.5 88 GLU A N 1
ATOM 714 C CA . GLU A 1 88 ? -10.672 12.555 9.227 1 98.5 88 GLU A CA 1
ATOM 715 C C . GLU A 1 88 ? -10.094 12.32 10.617 1 98.5 88 GLU A C 1
ATOM 717 O O . GLU A 1 88 ? -9.391 11.344 10.852 1 98.5 88 GLU A O 1
ATOM 722 N N . ARG A 1 89 ? -10.5 13.258 11.531 1 97.5 89 ARG A N 1
ATOM 723 C CA . ARG A 1 89 ? -10.141 13.047 12.93 1 97.5 89 ARG A CA 1
ATOM 724 C C . ARG A 1 89 ? -11.023 11.977 13.57 1 97.5 89 ARG A C 1
ATOM 726 O O . ARG A 1 89 ? -12.234 11.938 13.32 1 97.5 89 ARG A O 1
ATOM 733 N N . MET A 1 90 ? -10.297 11.195 14.234 1 95.19 90 MET A N 1
ATOM 734 C CA . MET A 1 90 ? -11.07 10.242 15.008 1 95.19 90 MET A CA 1
ATOM 735 C C . MET A 1 90 ? -11.266 10.727 16.438 1 95.19 90 MET A C 1
ATOM 737 O O . MET A 1 90 ? -10.352 11.305 17.031 1 95.19 90 MET A O 1
ATOM 741 N N . ALA A 1 91 ? -12.516 11.133 16.812 1 75.56 91 ALA A N 1
ATOM 742 C CA . ALA A 1 91 ? -12.844 11.617 18.156 1 75.56 91 ALA A CA 1
ATOM 743 C C . ALA A 1 91 ? -12.211 10.742 19.219 1 75.56 91 ALA A C 1
ATOM 745 O O . ALA A 1 91 ? -12.078 9.531 19.047 1 75.56 91 ALA A O 1
ATOM 746 N N . PRO A 1 92 ? -11.438 11.445 20.094 1 62.25 92 PRO A N 1
ATOM 747 C CA . PRO A 1 92 ? -11.016 10.641 21.234 1 62.25 92 PRO A CA 1
ATOM 748 C C . PRO A 1 92 ? -12.133 9.742 21.766 1 62.25 92 PRO A C 1
ATOM 750 O O . PRO A 1 92 ? -13.312 10.094 21.656 1 62.25 92 PRO A O 1
ATOM 753 N N . GLU A 1 93 ? -11.914 8.406 21.516 1 52.47 93 GLU A N 1
ATOM 754 C CA . GLU A 1 93 ? -12.945 7.711 22.281 1 52.47 93 GLU A CA 1
ATOM 755 C C . GLU A 1 93 ? -13.32 8.492 23.531 1 52.47 93 GLU A C 1
ATOM 757 O O . GLU A 1 93 ? -12.547 8.547 24.5 1 52.47 93 GLU A O 1
ATOM 762 N N . GLY A 1 94 ? -13.477 9.703 23.359 1 47.72 94 GLY A N 1
ATOM 763 C CA . GLY A 1 94 ? -13.891 10.336 24.594 1 47.72 94 GLY A CA 1
ATOM 764 C C . GLY A 1 94 ? -14.812 9.469 25.438 1 47.72 94 GLY A C 1
ATOM 765 O O . GLY A 1 94 ? -15.414 8.523 24.922 1 47.72 94 GLY A O 1
ATOM 766 N N . PRO A 1 95 ? -14.539 9.383 26.766 1 47.41 95 PRO A N 1
ATOM 767 C CA . PRO A 1 95 ? -15.578 8.719 27.547 1 47.41 95 PRO A CA 1
ATOM 768 C C . PRO A 1 95 ? -16.984 8.945 26.984 1 47.41 95 PRO A C 1
ATOM 770 O O . PRO A 1 95 ? -17.281 10.039 26.516 1 47.41 95 PRO A O 1
ATOM 773 N N . ALA A 1 96 ? -17.469 7.98 26.266 1 44.28 96 ALA A N 1
ATOM 774 C CA . ALA A 1 96 ? -18.906 8.094 26.031 1 44.28 96 ALA A CA 1
ATOM 775 C C . ALA A 1 96 ? -19.562 8.992 27.078 1 44.28 96 ALA A C 1
ATOM 777 O O . ALA A 1 96 ? -19.5 8.711 28.266 1 44.28 96 ALA A O 1
ATOM 778 N N . GLN A 1 97 ? -19.484 10.227 26.891 1 42.22 97 GLN A N 1
ATOM 779 C CA . GLN A 1 97 ? -20.375 10.961 27.781 1 42.22 97 GLN A CA 1
ATOM 780 C C . GLN A 1 97 ? -21.703 10.242 27.953 1 42.22 97 GLN A C 1
ATOM 782 O O . GLN A 1 97 ? -22.438 10.039 26.969 1 42.22 97 GLN A O 1
ATOM 787 N N . THR A 1 98 ? -21.719 9.125 28.766 1 43.06 98 THR A N 1
ATOM 788 C CA . THR A 1 98 ? -23.016 8.625 29.188 1 43.06 98 THR A CA 1
ATOM 789 C C . THR A 1 98 ? -24.016 9.773 29.297 1 43.06 98 THR A C 1
ATOM 791 O O . THR A 1 98 ? -23.75 10.766 29.969 1 43.06 98 THR A O 1
ATOM 794 N N . PRO A 1 99 ? -24.766 10.039 28.234 1 44.34 99 PRO A N 1
ATOM 795 C CA . PRO A 1 99 ? -25.797 11.039 28.547 1 44.34 99 PRO A CA 1
ATOM 796 C C . PRO A 1 99 ? -26.219 11.008 30.016 1 44.34 99 PRO A C 1
ATOM 798 O O . PRO A 1 99 ? -26.547 9.938 30.547 1 44.34 99 PRO A O 1
ATOM 801 N N . SER A 1 100 ? -25.469 11.602 30.891 1 42.06 100 SER A N 1
ATOM 802 C CA . SER A 1 100 ? -25.984 11.656 32.25 1 42.06 100 SER A CA 1
ATOM 803 C C . SER A 1 100 ? -27.5 11.75 32.281 1 42.06 100 SER A C 1
ATOM 805 O O . SER A 1 100 ? -28.078 12.688 31.719 1 42.06 100 SER A O 1
ATOM 807 N N . VAL A 1 101 ? -28.172 10.562 32.125 1 42.34 101 VAL A N 1
ATOM 808 C CA . VAL A 1 101 ? -29.609 10.594 32.375 1 42.34 101 VAL A CA 1
ATOM 809 C C . VAL A 1 101 ? -29.953 11.664 33.406 1 42.34 101 VAL A C 1
ATOM 811 O O . VAL A 1 101 ? -29.344 11.695 34.469 1 42.34 101 VAL A O 1
ATOM 814 N N . PRO A 1 102 ? -30.375 12.859 32.938 1 43.16 102 PRO A N 1
ATOM 815 C CA . PRO A 1 102 ? -30.734 13.844 33.969 1 43.16 102 PRO A CA 1
ATOM 816 C C . PRO A 1 102 ? -31.328 13.195 35.219 1 43.16 102 PRO A C 1
ATOM 818 O O . PRO A 1 102 ? -32.094 12.227 35.125 1 43.16 102 PRO A O 1
ATOM 821 N N . ALA A 1 103 ? -30.594 13.008 36.25 1 40.84 103 ALA A N 1
ATOM 822 C CA . ALA A 1 103 ? -31.172 12.523 37.5 1 40.84 103 ALA A CA 1
ATOM 823 C C . ALA A 1 103 ? -32.625 12.977 37.656 1 40.84 103 ALA A C 1
ATOM 825 O O . ALA A 1 103 ? -32.938 14.148 37.469 1 40.84 103 ALA A O 1
ATOM 826 N N . ALA A 1 104 ? -33.594 12.164 37.406 1 39.12 104 ALA A N 1
ATOM 827 C CA . ALA A 1 104 ? -35.031 12.422 37.625 1 39.12 104 ALA A CA 1
ATOM 828 C C . ALA A 1 104 ? -35.219 13.242 38.906 1 39.12 104 ALA A C 1
ATOM 830 O O . ALA A 1 104 ? -34.625 12.969 39.938 1 39.12 104 ALA A O 1
ATOM 831 N N . GLU A 1 105 ? -35.531 14.547 38.844 1 39.28 105 GLU A N 1
ATOM 832 C CA . GLU A 1 105 ? -35.969 15.406 39.938 1 39.28 105 GLU A CA 1
ATOM 833 C C . GLU A 1 105 ? -36.781 14.617 40.938 1 39.28 105 GLU A C 1
ATOM 835 O O . GLU A 1 105 ? -37.781 13.984 40.594 1 39.28 105 GLU A O 1
ATOM 840 N N . ALA A 1 106 ? -36.062 14.016 41.938 1 38.09 106 ALA A N 1
ATOM 841 C CA . ALA A 1 106 ? -36.719 13.383 43.062 1 38.09 106 ALA A CA 1
ATOM 842 C C . ALA A 1 106 ? -37.969 14.172 43.5 1 38.09 106 ALA A C 1
ATOM 844 O O . ALA A 1 106 ? -37.875 15.367 43.781 1 38.09 106 ALA A O 1
ATOM 845 N N . PHE A 1 107 ? -39.188 13.836 43 1 37.91 107 PHE A N 1
ATOM 846 C CA . PHE A 1 107 ? -40.469 14.352 43.469 1 37.91 107 PHE A CA 1
ATOM 847 C C . PHE A 1 107 ? -40.531 14.398 44.969 1 37.91 107 PHE A C 1
ATOM 849 O O . PHE A 1 107 ? -40.375 13.375 45.656 1 37.91 107 PHE A O 1
ATOM 856 N N . ALA A 1 108 ? -39.969 15.445 45.594 1 37.72 108 ALA A N 1
ATOM 857 C CA . ALA A 1 108 ? -40.125 15.688 47.031 1 37.72 108 ALA A CA 1
ATOM 858 C C . ALA A 1 108 ? -41.531 15.336 47.5 1 37.72 108 ALA A C 1
ATOM 860 O O . ALA A 1 108 ? -42.5 15.672 46.844 1 37.72 108 ALA A O 1
ATOM 861 N N . PRO A 1 109 ? -41.656 14.227 48.219 1 38.16 109 PRO A N 1
ATOM 862 C CA . PRO A 1 109 ? -42.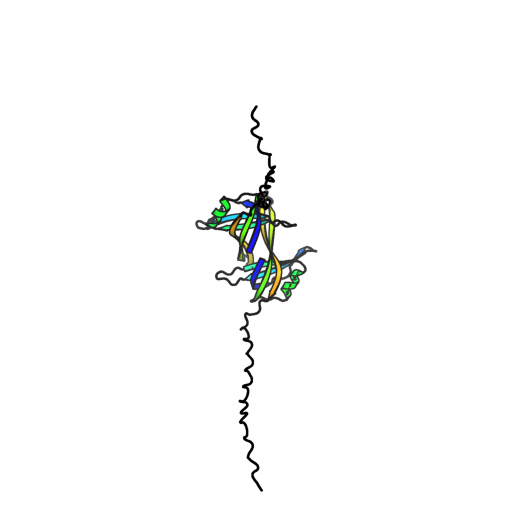969 13.805 48.75 1 38.16 109 PRO A CA 1
ATOM 863 C C . PRO A 1 109 ? -43.75 14.961 49.375 1 38.16 109 PRO A C 1
ATOM 865 O O . PRO A 1 109 ? -43.188 15.766 50.125 1 38.16 109 PRO A O 1
ATOM 868 N N . ALA A 1 110 ? -44.656 15.57 48.688 1 39.5 110 ALA A N 1
ATOM 869 C CA . ALA A 1 110 ? -45.594 16.562 49.156 1 39.5 110 ALA A CA 1
ATOM 870 C C . ALA A 1 110 ? -46.125 16.188 50.531 1 39.5 110 ALA A C 1
ATOM 872 O O . ALA A 1 110 ? -46.812 15.18 50.688 1 39.5 110 ALA A O 1
ATOM 873 N N . THR A 1 111 ? -45.281 16.281 51.625 1 34.25 111 THR A N 1
ATOM 874 C CA . THR A 1 111 ? -45.781 16.094 52.969 1 34.25 111 THR A CA 1
ATOM 875 C C . THR A 1 111 ? -47.031 16.891 53.188 1 34.25 111 THR A C 1
ATOM 877 O O . THR A 1 111 ? -47.031 18.125 53.188 1 34.25 111 THR A O 1
ATOM 880 N N . ASN A 1 112 ? -48.062 16.547 52.531 1 33.5 112 ASN A N 1
ATOM 881 C CA . ASN A 1 112 ? -49.406 17.109 52.75 1 33.5 112 ASN A CA 1
ATOM 882 C C . ASN A 1 112 ? -49.75 17.172 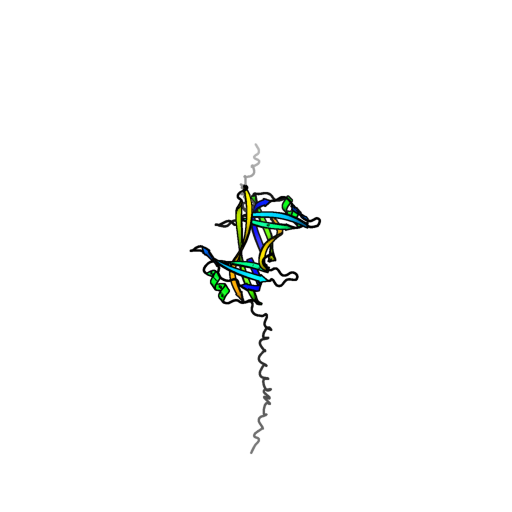54.219 1 33.5 112 ASN A C 1
ATOM 884 O O . ASN A 1 112 ? -50.375 16.234 54.781 1 33.5 112 ASN A O 1
ATOM 888 N N . LEU A 1 113 ? -48.719 17.203 55.094 1 33.28 113 LEU A N 1
ATOM 889 C CA . LEU A 1 113 ? -49.281 17.094 56.438 1 33.28 113 LEU A CA 1
ATOM 890 C C . LEU A 1 113 ? -50.344 18.172 56.688 1 33.28 113 LEU A C 1
ATOM 892 O O . LEU A 1 113 ? -50.219 19.297 56.219 1 33.28 113 LEU A O 1
ATOM 896 N N . ASN A 1 114 ? -51.594 17.734 56.688 1 33.75 114 ASN A N 1
ATOM 897 C CA . ASN A 1 114 ? -52.875 18.344 57.062 1 33.75 114 ASN A CA 1
ATOM 898 C C . ASN A 1 114 ? -52.75 19.172 58.344 1 33.75 114 ASN A C 1
ATOM 900 O O . ASN A 1 114 ? -52.656 18.641 59.438 1 33.75 114 ASN A O 1
ATOM 904 N N . GLU A 1 115 ? -51.781 20.109 58.375 1 33.19 115 GLU A N 1
ATOM 905 C CA . GLU A 1 115 ? -51.75 20.938 59.562 1 33.19 115 GLU A CA 1
ATOM 906 C C . GLU A 1 115 ? -53.125 21.516 59.875 1 33.19 115 GLU A C 1
ATOM 908 O O . GLU A 1 115 ? -53.75 22.156 59.031 1 33.19 115 GLU A O 1
ATOM 913 N N . ASP A 1 116 ? -53.812 20.938 60.812 1 36.5 116 ASP A N 1
ATOM 914 C CA . ASP A 1 116 ? -55.031 21.281 61.5 1 36.5 116 ASP A CA 1
ATOM 915 C C . ASP A 1 116 ? -55.125 22.781 61.75 1 36.5 116 ASP A C 1
ATOM 917 O O . ASP A 1 116 ? -54.125 23.406 62.125 1 36.5 116 ASP A O 1
ATOM 921 N N . GLU A 1 117 ? -55.969 23.484 61 1 35.22 117 GLU A N 1
ATOM 922 C CA . GLU A 1 117 ? -56.438 24.859 61 1 35.22 117 GLU A CA 1
ATOM 923 C C . GLU A 1 117 ? -56.656 25.359 62.438 1 35.22 117 GLU A C 1
ATOM 925 O O . GLU A 1 117 ? -57.188 24.641 63.281 1 35.22 117 GLU A O 1
ATOM 930 N N . PRO A 1 118 ? -55.844 26.312 62.75 1 37.66 118 PRO A N 1
ATOM 931 C CA . PRO A 1 118 ? -55.875 27.047 64 1 37.66 118 PRO A CA 1
ATOM 932 C C . PRO A 1 118 ? -57.281 27.469 64.438 1 37.66 118 PRO A C 1
ATOM 934 O O . PRO A 1 118 ? -58.062 27.891 63.594 1 37.66 118 PRO A O 1
ATOM 937 N N . ASP A 1 119 ? -58 26.672 65.25 1 38.28 119 ASP A N 1
ATOM 938 C CA . ASP A 1 119 ? -59.219 27.062 65.938 1 38.28 119 ASP A CA 1
ATOM 939 C C . ASP A 1 119 ? -59.094 28.469 66.5 1 38.28 119 ASP A C 1
ATOM 941 O O . ASP A 1 119 ? -58.062 28.844 67.062 1 38.28 119 ASP A O 1
ATOM 945 N N . ASP A 1 120 ? -59.906 29.453 66.062 1 40.25 120 ASP A N 1
ATOM 946 C CA . ASP A 1 120 ? -60.125 30.875 66.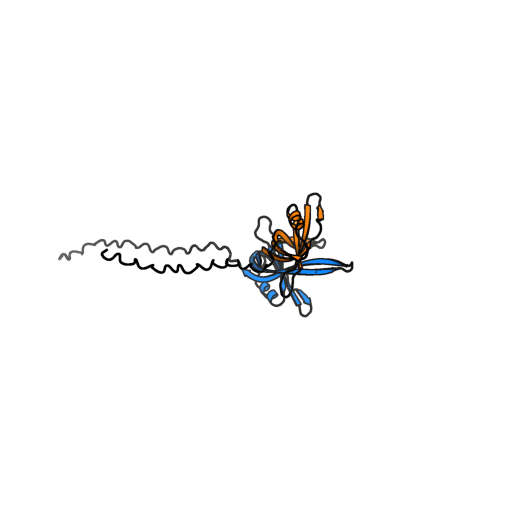25 1 40.25 120 ASP A CA 1
ATOM 947 C C . ASP A 1 120 ? -60.344 31.203 67.75 1 40.25 120 ASP A C 1
ATOM 949 O O . ASP A 1 120 ? -60.781 32.281 68.062 1 40.25 120 ASP A O 1
ATOM 953 N N . LEU A 1 121 ? -59.969 30.312 68.75 1 37.94 121 LEU A N 1
ATOM 954 C CA . LEU A 1 121 ? -60.656 30.672 70 1 37.94 121 LEU A CA 1
ATOM 955 C C . LEU A 1 121 ? -60.438 32.125 70.375 1 37.94 121 LEU A C 1
ATOM 957 O O . LEU A 1 121 ? -59.375 32.688 70.062 1 37.94 121 LEU A O 1
ATOM 961 N N . PRO A 1 122 ? -61.562 32.812 70.938 1 36.94 122 PRO A N 1
ATOM 962 C CA . PRO A 1 122 ? -62.031 34.094 71.5 1 36.94 122 PRO A CA 1
ATOM 963 C C . PRO A 1 122 ? -61.125 34.625 72.562 1 36.94 122 PRO A C 1
ATOM 965 O O . PRO A 1 122 ? -61.25 35.781 73 1 36.94 122 PRO A O 1
ATOM 968 N N . PHE A 1 123 ? -59.969 34.062 73 1 27.39 123 PHE A N 1
ATOM 969 C CA . PHE A 1 123 ? -59.688 35.031 74.062 1 27.39 123 PHE A CA 1
ATOM 970 C C . PHE A 1 123 ? -59.094 36.312 73.5 1 27.39 123 PHE A C 1
ATOM 972 O O . PHE A 1 123 ? -58.438 36.281 72.438 1 27.39 123 PHE A O 1
ATOM 979 N N . MET B 1 1 ? -8.352 -5.258 3.744 1 95.62 1 MET B N 1
ATOM 980 C CA . MET B 1 1 ? -8.297 -4.527 2.48 1 95.62 1 MET B CA 1
ATOM 981 C C . MET B 1 1 ? -8.148 -5.488 1.305 1 95.62 1 MET B C 1
ATOM 983 O O . MET B 1 1 ? -7.906 -6.68 1.497 1 95.62 1 MET B O 1
ATOM 987 N N . GLU B 1 2 ? -8.375 -5.242 0.076 1 98.62 2 GLU B N 1
ATOM 988 C CA . GLU B 1 2 ? -8.312 -6.172 -1.047 1 98.62 2 GLU B CA 1
ATOM 989 C C . GLU B 1 2 ? -7.852 -5.469 -2.322 1 98.62 2 GLU B C 1
ATOM 991 O O . GLU B 1 2 ? -8.031 -4.258 -2.467 1 98.62 2 GLU B O 1
ATOM 996 N N . VAL B 1 3 ? -7.227 -6.305 -3.191 1 98.75 3 VAL B N 1
ATOM 997 C CA . VAL B 1 3 ? -6.883 -5.895 -4.551 1 98.75 3 VAL B CA 1
ATOM 998 C C . VAL B 1 3 ? -7.551 -6.832 -5.555 1 98.75 3 VAL B C 1
ATOM 1000 O O . VAL B 1 3 ? -7.406 -8.055 -5.469 1 98.75 3 VAL B O 1
ATOM 1003 N N . ILE B 1 4 ? -8.266 -6.207 -6.461 1 98.62 4 ILE B N 1
ATOM 1004 C CA . ILE B 1 4 ? -8.945 -6.98 -7.492 1 98.62 4 ILE B CA 1
ATOM 1005 C C . ILE B 1 4 ? -8.367 -6.641 -8.859 1 98.62 4 ILE B C 1
ATOM 1007 O O . ILE B 1 4 ? -8.172 -5.465 -9.188 1 98.62 4 ILE B O 1
ATOM 1011 N N . GLY B 1 5 ? -8.125 -7.672 -9.633 1 98.69 5 GLY B N 1
ATOM 1012 C CA . GLY B 1 5 ? -7.594 -7.469 -10.969 1 98.69 5 GLY B CA 1
ATOM 1013 C C . GLY B 1 5 ? -7.141 -8.75 -11.633 1 98.69 5 GLY B C 1
ATOM 1014 O O . GLY B 1 5 ? -7.734 -9.812 -11.414 1 98.69 5 GLY B O 1
ATOM 1015 N N . LYS B 1 6 ? -6.164 -8.594 -12.516 1 98.81 6 LYS B N 1
ATOM 1016 C CA . LYS B 1 6 ? -5.602 -9.727 -13.234 1 98.81 6 LYS B CA 1
ATOM 1017 C C . LYS B 1 6 ? -4.125 -9.922 -12.891 1 98.81 6 LYS B C 1
ATOM 1019 O O . LYS B 1 6 ? -3.377 -8.953 -12.773 1 98.81 6 LYS B O 1
ATOM 1024 N N . VAL B 1 7 ? -3.791 -11.164 -12.844 1 98.88 7 VAL B N 1
ATOM 1025 C CA . VAL B 1 7 ? -2.389 -11.484 -12.594 1 98.88 7 VAL B CA 1
ATOM 1026 C C . VAL B 1 7 ? -1.532 -11.016 -13.766 1 98.88 7 VAL B C 1
ATOM 1028 O O . VAL B 1 7 ? -1.793 -11.383 -14.914 1 98.88 7 VAL B O 1
ATOM 1031 N N . LYS B 1 8 ? -0.562 -10.266 -13.492 1 98.88 8 LYS B N 1
ATOM 1032 C CA . LYS B 1 8 ? 0.389 -9.828 -14.508 1 98.88 8 LYS B CA 1
ATOM 1033 C C . LYS B 1 8 ? 1.676 -10.648 -14.445 1 98.88 8 LYS B C 1
ATOM 1035 O O . LYS B 1 8 ? 2.227 -11.031 -15.477 1 98.88 8 LYS B O 1
ATOM 1040 N N . VAL B 1 9 ? 2.184 -10.836 -13.203 1 98.75 9 VAL B N 1
ATOM 1041 C CA . VAL B 1 9 ? 3.43 -11.562 -12.992 1 98.75 9 VAL B CA 1
ATOM 1042 C C . VAL B 1 9 ? 3.324 -12.414 -11.727 1 98.75 9 VAL B C 1
ATOM 1044 O O . VAL B 1 9 ? 2.787 -11.961 -10.711 1 98.75 9 VAL B O 1
ATOM 1047 N N . VAL B 1 10 ? 3.734 -13.594 -11.859 1 98.81 10 VAL B N 1
ATOM 1048 C CA . VAL B 1 10 ? 4.027 -14.398 -10.68 1 98.81 10 VAL B CA 1
ATOM 1049 C C . VAL B 1 10 ? 5.527 -14.68 -10.602 1 98.81 10 VAL B C 1
ATOM 1051 O O . VAL B 1 10 ? 6.055 -15.461 -11.398 1 98.81 10 VAL B O 1
ATOM 1054 N N . ASN B 1 11 ? 6.199 -14.094 -9.68 1 98.5 11 ASN B N 1
ATOM 1055 C CA . ASN B 1 11 ? 7.641 -14.266 -9.555 1 98.5 11 ASN B CA 1
ATOM 1056 C C . ASN B 1 11 ? 7.988 -15.57 -8.844 1 98.5 11 ASN B C 1
ATOM 1058 O O . ASN B 1 11 ? 7.18 -16.109 -8.086 1 98.5 11 ASN B O 1
ATOM 1062 N N . PRO B 1 12 ? 9.188 -16.062 -9.117 1 98 12 PRO B N 1
ATOM 1063 C CA . PRO B 1 12 ? 9.625 -17.234 -8.359 1 98 12 PRO B CA 1
ATOM 1064 C C . PRO B 1 12 ? 9.805 -16.938 -6.867 1 98 12 PRO B C 1
ATOM 1066 O O . PRO B 1 12 ? 9.953 -15.773 -6.48 1 98 12 PRO B O 1
ATOM 1069 N N . GLU B 1 13 ? 9.734 -18.016 -6.191 1 98.31 13 GLU B N 1
ATOM 1070 C CA . GLU B 1 13 ? 10.016 -17.906 -4.766 1 98.31 13 GLU B CA 1
ATOM 1071 C C . GLU B 1 13 ? 11.438 -17.406 -4.52 1 98.31 13 GLU B C 1
ATOM 1073 O O . GLU B 1 13 ? 12.367 -17.797 -5.234 1 98.31 13 GLU B O 1
ATOM 1078 N N . GLN B 1 14 ? 11.609 -16.531 -3.557 1 98.56 14 GLN B N 1
ATOM 1079 C CA . GLN B 1 14 ? 12.914 -16.031 -3.143 1 98.56 14 GLN B CA 1
ATOM 1080 C C . GLN B 1 14 ? 13.219 -16.406 -1.698 1 98.56 14 GLN B C 1
ATOM 1082 O O . GLN B 1 14 ? 12.469 -16.062 -0.785 1 98.56 14 GLN B O 1
ATOM 1087 N N . GLN B 1 15 ? 14.352 -17.109 -1.527 1 98.44 15 GLN B N 1
ATOM 1088 C CA . GLN B 1 15 ? 14.844 -17.391 -0.183 1 98.44 15 GLN B CA 1
ATOM 1089 C C . GLN B 1 15 ? 15.672 -16.219 0.35 1 98.44 15 GLN B C 1
ATOM 1091 O O . GLN B 1 15 ? 16.875 -16.125 0.064 1 98.44 15 GLN B O 1
ATOM 1096 N N . VAL B 1 16 ? 15.07 -15.297 1.155 1 97.81 16 VAL B N 1
ATOM 1097 C CA . VAL B 1 16 ? 15.711 -14.078 1.635 1 97.81 16 VAL B CA 1
ATOM 1098 C C . VAL B 1 16 ? 16.734 -14.422 2.715 1 97.81 16 VAL B C 1
ATOM 1100 O O . VAL B 1 16 ? 17.812 -13.836 2.762 1 97.81 16 VAL B O 1
ATOM 1103 N N . SER B 1 17 ? 16.375 -15.305 3.658 1 98 17 SER B N 1
ATOM 1104 C CA . SER B 1 17 ? 17.234 -15.906 4.664 1 98 17 SER B CA 1
ATOM 1105 C C . SER B 1 17 ? 16.922 -17.375 4.871 1 98 17 SER B C 1
ATOM 1107 O O . SER B 1 17 ? 15.992 -17.906 4.25 1 98 17 SER B O 1
ATOM 1109 N N . ALA B 1 18 ? 17.656 -18.031 5.715 1 97 18 ALA B N 1
ATOM 1110 C CA . ALA B 1 18 ? 17.438 -19.453 5.957 1 97 18 ALA B CA 1
ATOM 1111 C C . ALA B 1 18 ? 16.016 -19.719 6.438 1 97 18 ALA B C 1
ATOM 1113 O O . ALA B 1 18 ? 15.438 -20.766 6.125 1 97 18 ALA B O 1
ATOM 1114 N N . SER B 1 19 ? 15.352 -18.844 7.188 1 97.44 19 SER B N 1
ATOM 1115 C CA . SER B 1 19 ? 14.062 -19.094 7.82 1 97.44 19 SER B CA 1
ATOM 1116 C C . SER B 1 19 ? 12.961 -18.266 7.164 1 97.44 19 SER B C 1
ATOM 1118 O O . SER B 1 19 ? 11.805 -18.297 7.609 1 97.44 19 SER B O 1
ATOM 1120 N N . PHE B 1 20 ? 13.281 -17.516 6.129 1 98.25 20 PHE B N 1
ATOM 1121 C CA . PHE B 1 20 ? 12.312 -16.578 5.586 1 98.25 20 PHE B CA 1
ATOM 1122 C C . PHE B 1 20 ? 12.305 -16.625 4.062 1 98.25 20 PHE B C 1
ATOM 1124 O O . PHE B 1 20 ? 13.32 -16.375 3.416 1 98.25 20 PHE B O 1
ATOM 1131 N N . LYS B 1 21 ? 11.172 -16.984 3.459 1 98.69 21 LYS B N 1
ATOM 1132 C CA . LYS B 1 21 ? 10.984 -16.969 2.012 1 98.69 21 LYS B CA 1
ATOM 1133 C C . LYS B 1 21 ? 9.812 -16.078 1.624 1 98.69 21 LYS B C 1
ATOM 1135 O O . LYS B 1 21 ? 8.852 -15.93 2.389 1 98.69 21 LYS B O 1
ATOM 1140 N N . LYS B 1 22 ? 9.914 -15.523 0.49 1 98.88 22 LYS B N 1
ATOM 1141 C CA . LYS B 1 22 ? 8.836 -14.695 -0.039 1 98.88 22 LYS B CA 1
ATOM 1142 C C . LYS B 1 22 ? 8.641 -14.938 -1.533 1 98.88 22 LYS B C 1
ATOM 1144 O O . LYS B 1 22 ? 9.523 -15.484 -2.199 1 98.88 22 LYS B O 1
ATOM 1149 N N . ARG B 1 23 ? 7.484 -14.609 -2.037 1 98.94 23 ARG B N 1
ATOM 1150 C CA . ARG B 1 23 ? 7.133 -14.633 -3.453 1 98.94 23 ARG B CA 1
ATOM 1151 C C . ARG B 1 23 ? 6.262 -13.438 -3.82 1 98.94 23 ARG B C 1
ATOM 1153 O O . ARG B 1 23 ? 5.387 -13.039 -3.047 1 98.94 23 ARG B O 1
ATOM 1160 N N . GLU B 1 24 ? 6.512 -12.945 -4.93 1 98.88 24 GLU B N 1
ATOM 1161 C CA . GLU B 1 24 ? 5.844 -11.695 -5.297 1 98.88 24 GLU B CA 1
ATOM 1162 C C . GLU B 1 24 ? 4.848 -11.914 -6.43 1 98.88 24 GLU B C 1
ATOM 1164 O O . GLU B 1 24 ? 5.117 -12.672 -7.363 1 98.88 24 GLU B O 1
ATOM 1169 N N . LEU B 1 25 ? 3.744 -11.258 -6.32 1 98.94 25 LEU B N 1
ATOM 1170 C CA . LEU B 1 25 ? 2.676 -11.219 -7.312 1 98.94 25 LEU B CA 1
ATOM 1171 C C . LEU B 1 25 ? 2.412 -9.789 -7.773 1 98.94 25 LEU B C 1
ATOM 1173 O O . LEU B 1 25 ? 2.359 -8.867 -6.953 1 98.94 25 LEU B O 1
ATOM 1177 N N . VAL B 1 26 ? 2.283 -9.625 -9.055 1 99 26 VAL B N 1
ATOM 1178 C CA . VAL B 1 26 ? 1.828 -8.336 -9.555 1 99 26 VAL B CA 1
ATOM 1179 C C . VAL B 1 26 ? 0.406 -8.461 -10.094 1 99 26 VAL B C 1
ATOM 1181 O O . VAL B 1 26 ? 0.138 -9.297 -10.969 1 99 26 VAL B O 1
ATOM 1184 N N . VAL B 1 27 ? -0.466 -7.664 -9.578 1 98.94 27 VAL B N 1
ATOM 1185 C CA . VAL B 1 27 ? -1.854 -7.633 -10.023 1 98.94 27 VAL B CA 1
ATOM 1186 C C . VAL B 1 27 ? -2.133 -6.309 -10.734 1 98.94 27 VAL B C 1
ATOM 1188 O O . VAL B 1 27 ? -1.844 -5.234 -10.203 1 98.94 27 VAL B O 1
ATOM 1191 N N . THR B 1 28 ? -2.615 -6.398 -11.945 1 98.94 28 THR B N 1
ATOM 1192 C CA . THR B 1 28 ? -3.076 -5.223 -12.672 1 98.94 28 THR B CA 1
ATOM 1193 C C . THR B 1 28 ? -4.562 -4.984 -12.43 1 98.94 28 THR B C 1
ATOM 1195 O O . THR B 1 28 ? -5.391 -5.855 -12.711 1 98.94 28 THR B O 1
ATOM 1198 N N . THR B 1 29 ? -4.93 -3.814 -11.93 1 98.75 29 THR B N 1
ATOM 1199 C CA . THR B 1 29 ? -6.328 -3.516 -11.648 1 98.75 29 THR B CA 1
ATOM 1200 C C . THR B 1 29 ? -7.086 -3.191 -12.93 1 98.75 29 THR B C 1
ATOM 1202 O O . THR B 1 29 ? -6.473 -2.887 -13.961 1 98.75 29 THR B O 1
ATOM 1205 N N . ASP B 1 30 ? -8.453 -3.324 -12.852 1 96.75 30 ASP B N 1
ATOM 1206 C CA . ASP B 1 30 ? -9.312 -3.074 -14 1 96.75 30 ASP B CA 1
ATOM 1207 C C . ASP B 1 30 ? -9.977 -1.703 -13.898 1 96.75 30 ASP B C 1
ATOM 1209 O O . ASP B 1 30 ? -11.188 -1.608 -13.703 1 96.75 30 ASP B O 1
ATOM 1213 N N . GLU B 1 31 ? -9.211 -0.669 -13.969 1 96.56 31 GLU B N 1
ATOM 1214 C CA . GLU B 1 31 ? -9.688 0.711 -13.945 1 96.56 31 GLU B CA 1
ATOM 1215 C C . GLU B 1 31 ? -9.188 1.483 -15.164 1 96.56 31 GLU B C 1
ATOM 1217 O O . GLU B 1 31 ? -8.391 0.969 -15.953 1 96.56 31 GLU B O 1
ATOM 1222 N N . GLN B 1 32 ? -9.773 2.693 -15.438 1 96.81 32 GLN B N 1
ATOM 1223 C CA . GLN B 1 32 ? -9.391 3.543 -16.562 1 96.81 32 GLN B CA 1
ATOM 1224 C C . GLN B 1 32 ? -7.879 3.686 -16.656 1 96.81 32 GLN B C 1
ATOM 1226 O O . GLN B 1 32 ? -7.312 3.648 -17.75 1 96.81 32 GLN B O 1
ATOM 1231 N N . TYR B 1 33 ? -7.258 3.852 -15.477 1 97.31 33 TYR B N 1
ATOM 1232 C CA . TYR B 1 33 ? -5.805 3.893 -15.344 1 97.31 33 TYR B CA 1
ATOM 1233 C C . TYR B 1 33 ? -5.305 2.74 -14.477 1 97.31 33 TYR B C 1
ATOM 1235 O O . TYR B 1 33 ? -5.184 2.879 -13.258 1 97.31 33 TYR B O 1
ATOM 1243 N N . PRO B 1 34 ? -5.02 1.681 -15.164 1 98.62 34 PRO B N 1
ATOM 1244 C CA . PRO B 1 34 ? -4.688 0.466 -14.414 1 98.62 34 PRO B CA 1
ATOM 1245 C C . PRO B 1 34 ? -3.484 0.654 -13.492 1 98.62 34 PRO B C 1
ATOM 1247 O O . PRO B 1 34 ? -2.533 1.357 -13.844 1 98.62 34 PRO B O 1
ATOM 1250 N N . GLN B 1 35 ? -3.488 0.101 -12.352 1 98.81 35 GLN B N 1
ATOM 1251 C CA . GLN B 1 35 ? -2.391 0.032 -11.391 1 98.81 35 GLN B CA 1
ATOM 1252 C C . GLN B 1 35 ? -1.737 -1.347 -11.398 1 98.81 35 GLN B C 1
ATOM 1254 O O . GLN B 1 35 ? -2.428 -2.367 -11.438 1 98.81 35 GLN B O 1
ATOM 1259 N N . HIS B 1 36 ? -0.398 -1.387 -11.406 1 98.94 36 HIS B N 1
ATOM 1260 C CA . HIS B 1 36 ? 0.34 -2.637 -11.258 1 98.94 36 HIS B CA 1
ATOM 1261 C C . HIS B 1 36 ? 0.843 -2.811 -9.828 1 98.94 36 HIS B C 1
ATOM 1263 O O . HIS B 1 36 ? 1.921 -2.322 -9.477 1 98.94 36 HIS B O 1
ATOM 1269 N N . ILE B 1 37 ? 0.069 -3.496 -9.094 1 98.94 37 ILE B N 1
ATOM 1270 C CA . ILE B 1 37 ? 0.295 -3.568 -7.652 1 98.94 37 ILE B CA 1
ATOM 1271 C C . ILE B 1 37 ? 1.176 -4.773 -7.328 1 98.94 37 ILE B C 1
ATOM 1273 O O . ILE B 1 37 ? 0.816 -5.914 -7.629 1 98.94 37 ILE B O 1
ATOM 1277 N N . LEU B 1 38 ? 2.332 -4.543 -6.73 1 98.94 38 LEU B N 1
ATOM 1278 C CA . LEU B 1 38 ? 3.227 -5.594 -6.254 1 98.94 38 LEU B CA 1
ATOM 1279 C C . LEU B 1 38 ? 2.799 -6.094 -4.879 1 98.94 38 LEU B C 1
ATOM 1281 O O . LEU B 1 38 ? 2.746 -5.316 -3.922 1 98.94 38 LEU B O 1
ATOM 1285 N N . ILE B 1 39 ? 2.5 -7.367 -4.754 1 98.94 39 ILE B N 1
ATOM 1286 C CA . ILE B 1 39 ? 2.023 -7.977 -3.518 1 98.94 39 ILE B CA 1
ATOM 1287 C C . ILE B 1 39 ? 2.984 -9.078 -3.082 1 98.94 39 ILE B C 1
ATOM 1289 O O . ILE B 1 39 ? 3.336 -9.953 -3.877 1 98.94 39 ILE B O 1
ATOM 1293 N N . GLU B 1 40 ? 3.346 -9.031 -1.852 1 98.94 40 GLU B N 1
ATOM 1294 C CA . GLU B 1 40 ? 4.301 -9.992 -1.312 1 98.94 40 GLU B CA 1
ATOM 1295 C C . GLU B 1 40 ? 3.594 -11.078 -0.507 1 98.94 40 GLU B C 1
ATOM 1297 O O . GLU B 1 40 ? 2.793 -10.781 0.381 1 98.94 40 GLU B O 1
ATOM 1302 N N . PHE B 1 41 ? 3.877 -12.32 -0.807 1 98.94 41 PHE B N 1
ATOM 1303 C CA . PHE B 1 41 ? 3.471 -13.469 -0.013 1 98.94 41 PHE B CA 1
ATOM 1304 C C . PHE B 1 41 ? 4.664 -14.07 0.725 1 98.94 41 PHE B C 1
ATOM 1306 O O . PHE B 1 41 ? 5.754 -14.188 0.162 1 98.94 41 PHE B O 1
ATOM 1313 N N . THR B 1 42 ? 4.402 -14.461 2.01 1 98.81 42 THR B N 1
ATOM 1314 C CA . THR B 1 42 ? 5.543 -14.93 2.785 1 98.81 42 THR B CA 1
ATOM 1315 C C . THR B 1 42 ? 5.293 -16.328 3.33 1 98.81 42 THR B C 1
ATOM 1317 O O . THR B 1 42 ? 4.148 -16.703 3.604 1 98.81 42 THR B O 1
ATOM 1320 N N . GLN B 1 43 ? 6.379 -17.141 3.438 1 98.5 43 GLN B N 1
ATOM 1321 C CA . GLN B 1 43 ? 6.391 -18.453 4.078 1 98.5 43 GLN B CA 1
ATOM 1322 C C . GLN B 1 43 ? 5.332 -19.375 3.479 1 98.5 43 GLN B C 1
ATOM 1324 O O . GLN B 1 43 ? 5.344 -19.641 2.275 1 98.5 43 GLN B O 1
ATOM 1329 N N . ASP B 1 44 ? 4.434 -19.875 4.23 1 98.38 44 ASP B N 1
ATOM 1330 C CA . ASP B 1 44 ? 3.48 -20.859 3.729 1 98.38 44 ASP B CA 1
ATOM 1331 C C . ASP B 1 44 ? 2.559 -20.25 2.676 1 98.38 44 ASP B C 1
ATOM 1333 O O . ASP B 1 44 ? 2.062 -20.953 1.794 1 98.38 44 ASP B O 1
ATOM 1337 N N . LYS B 1 45 ? 2.354 -18.969 2.678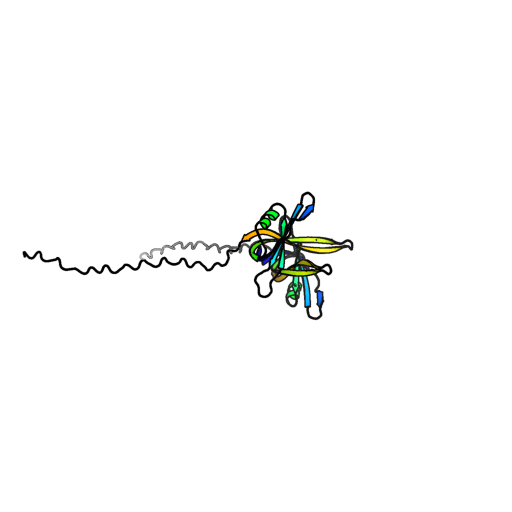 1 98.75 45 LYS B N 1
ATOM 1338 C CA . LYS B 1 45 ? 1.456 -18.297 1.739 1 98.75 45 LYS B CA 1
ATOM 1339 C C . LYS B 1 45 ? 2.074 -18.219 0.346 1 98.75 45 LYS B C 1
ATOM 1341 O O . LYS B 1 45 ? 1.373 -17.969 -0.636 1 98.75 45 LYS B O 1
ATOM 1346 N N . CYS B 1 46 ? 3.402 -18.422 0.228 1 98.81 46 CYS B N 1
ATOM 1347 C CA . CYS B 1 46 ? 4.047 -18.453 -1.079 1 98.81 46 CYS B CA 1
ATOM 1348 C C . CYS B 1 46 ? 3.418 -19.531 -1.965 1 98.81 46 CYS B C 1
ATOM 1350 O O . CYS B 1 46 ? 3.275 -19.328 -3.174 1 98.81 46 CYS B O 1
ATOM 1352 N N . ASP B 1 47 ? 3.014 -20.609 -1.364 1 98.44 47 ASP B N 1
ATOM 1353 C CA . ASP B 1 47 ? 2.502 -21.75 -2.1 1 98.44 47 ASP B CA 1
ATOM 1354 C C . ASP B 1 47 ? 1.167 -21.438 -2.768 1 98.44 47 ASP B C 1
ATOM 1356 O O . ASP B 1 47 ? 0.785 -22.078 -3.746 1 98.44 47 ASP B O 1
ATOM 1360 N N . LEU B 1 48 ? 0.479 -20.453 -2.236 1 98.5 48 LEU B N 1
ATOM 1361 C CA . LEU B 1 48 ? -0.813 -20.078 -2.793 1 98.5 48 LEU B CA 1
ATOM 1362 C C . LEU B 1 48 ? -0.67 -19.641 -4.246 1 98.5 48 LEU B C 1
ATOM 1364 O O . LEU B 1 48 ? -1.608 -19.781 -5.035 1 98.5 48 LEU B O 1
ATOM 1368 N N . LEU B 1 49 ? 0.52 -19.172 -4.602 1 98.75 49 LEU B N 1
ATOM 1369 C CA . LEU B 1 49 ? 0.699 -18.531 -5.898 1 98.75 49 LEU B CA 1
ATOM 1370 C C . LEU B 1 49 ? 1.006 -19.562 -6.977 1 98.75 49 LEU B C 1
ATOM 1372 O O . LEU B 1 49 ? 0.932 -19.266 -8.172 1 98.75 49 LEU B O 1
ATOM 1376 N N . SER B 1 50 ? 1.284 -20.812 -6.586 1 98.31 50 SER B N 1
ATOM 1377 C CA . SER B 1 50 ? 1.726 -21.844 -7.512 1 98.31 50 SER B CA 1
ATOM 1378 C C . SER B 1 50 ? 0.608 -22.25 -8.469 1 98.31 50 SER B C 1
ATOM 1380 O O . SER B 1 50 ? 0.87 -22.781 -9.547 1 98.31 50 SER B O 1
ATOM 1382 N N . SER B 1 51 ? -0.674 -21.953 -8.133 1 97.06 51 SER B N 1
ATOM 1383 C CA . SER B 1 51 ? -1.807 -22.375 -8.945 1 97.06 51 SER B CA 1
ATOM 1384 C C . SER B 1 51 ? -2.312 -21.25 -9.836 1 97.06 51 SER B C 1
ATOM 1386 O O . SER B 1 51 ? -3.35 -21.391 -10.484 1 97.06 51 SER B O 1
ATOM 1388 N N . TYR B 1 52 ? -1.609 -20.125 -9.828 1 98.19 52 TYR B N 1
ATOM 1389 C CA . TYR B 1 52 ? -2.082 -18.969 -10.586 1 98.19 52 TYR B CA 1
ATOM 1390 C C . TYR B 1 52 ? -1.125 -18.641 -11.727 1 98.19 52 TYR B C 1
ATOM 1392 O O . TYR B 1 52 ? 0.078 -18.891 -11.625 1 98.19 52 TYR B O 1
ATOM 1400 N N . LYS B 1 53 ? -1.709 -18.062 -12.773 1 97.75 53 LYS B N 1
ATOM 1401 C CA . LYS B 1 53 ? -0.924 -17.703 -13.945 1 97.75 53 LYS B CA 1
ATOM 1402 C C . LYS B 1 53 ? -1.313 -16.312 -14.453 1 97.75 53 LYS B C 1
ATOM 1404 O O . LYS B 1 53 ? -2.379 -15.797 -14.109 1 97.75 53 LYS B O 1
ATOM 1409 N N . GLN B 1 54 ? -0.406 -15.812 -15.258 1 98.25 54 GLN B N 1
ATOM 1410 C CA . GLN B 1 54 ? -0.658 -14.508 -15.859 1 98.25 54 GLN B CA 1
ATOM 1411 C C . GLN B 1 54 ? -2.008 -14.484 -16.578 1 98.25 54 GLN B C 1
ATOM 1413 O O . GLN B 1 54 ? -2.367 -15.438 -17.266 1 98.25 54 GLN B O 1
ATOM 1418 N N . GLY B 1 55 ? -2.754 -13.445 -16.359 1 97.88 55 GLY B N 1
ATOM 1419 C CA . GLY B 1 55 ? -4.012 -13.273 -17.062 1 97.88 55 GLY B CA 1
ATOM 1420 C C . GLY B 1 55 ? -5.223 -13.664 -16.234 1 97.88 55 GLY B C 1
ATOM 1421 O O . GLY B 1 55 ? -6.352 -13.305 -16.562 1 97.88 55 GLY B O 1
ATOM 1422 N N . GLU B 1 56 ? -5.094 -14.414 -15.148 1 98.12 56 GLU B N 1
ATOM 1423 C CA . GLU B 1 56 ? -6.207 -14.859 -14.32 1 98.12 56 GLU B CA 1
ATOM 1424 C C . GLU B 1 56 ? -6.766 -13.703 -13.484 1 98.12 56 GLU B C 1
ATOM 1426 O O . GLU B 1 56 ? -6.008 -12.898 -12.938 1 98.12 56 GLU B O 1
ATOM 1431 N N . ALA B 1 57 ? -8.125 -13.625 -13.43 1 98.56 57 ALA B N 1
ATOM 1432 C CA . ALA B 1 57 ? -8.797 -12.648 -12.578 1 98.56 57 ALA B CA 1
ATOM 1433 C C . ALA B 1 57 ? -8.766 -13.07 -11.109 1 98.56 57 ALA B C 1
ATOM 1435 O O . ALA B 1 57 ? -9.188 -14.18 -10.773 1 98.56 57 ALA B O 1
ATOM 1436 N N . VAL B 1 58 ? -8.273 -12.195 -10.273 1 98.81 58 VAL B N 1
ATOM 1437 C CA . VAL B 1 58 ? -8.094 -12.617 -8.891 1 98.81 58 VAL B CA 1
ATOM 1438 C C . VAL B 1 58 ? -8.578 -11.516 -7.949 1 98.81 58 VAL B C 1
ATOM 1440 O O . VAL B 1 58 ? -8.664 -10.352 -8.336 1 98.81 58 VAL B O 1
ATOM 1443 N N . LYS B 1 59 ? -8.977 -11.914 -6.785 1 98.88 59 LYS B N 1
ATOM 1444 C CA . LYS B 1 59 ? -9.141 -11.078 -5.598 1 98.88 59 LYS B CA 1
ATOM 1445 C C . LYS B 1 59 ? -8.133 -11.453 -4.52 1 98.88 59 LYS B C 1
ATOM 1447 O O . LYS B 1 59 ? -8.102 -12.594 -4.051 1 98.88 59 LYS B O 1
ATOM 1452 N N . VAL B 1 60 ? -7.266 -10.5 -4.16 1 98.88 60 VAL B N 1
ATOM 1453 C CA . VAL B 1 60 ? -6.227 -10.758 -3.172 1 98.88 60 VAL B CA 1
ATOM 1454 C C . VAL B 1 60 ? -6.531 -9.992 -1.889 1 98.88 60 VAL B C 1
ATOM 1456 O O . VAL B 1 60 ? -6.723 -8.773 -1.92 1 98.88 60 VAL B O 1
ATOM 1459 N N . SER B 1 61 ? -6.605 -10.734 -0.814 1 98.88 61 SER B N 1
ATOM 1460 C CA . SER B 1 61 ? -6.652 -10.086 0.494 1 98.88 61 SER B CA 1
ATOM 1461 C C . SER B 1 61 ? -5.266 -9.648 0.944 1 98.88 61 SER B C 1
ATOM 1463 O O . SER B 1 61 ? -4.305 -10.406 0.853 1 98.88 61 SER B O 1
ATOM 1465 N N . ILE B 1 62 ? -5.215 -8.398 1.448 1 98.94 62 ILE B N 1
ATOM 1466 C CA . ILE B 1 62 ? -3.877 -7.859 1.684 1 98.94 62 ILE B CA 1
ATOM 1467 C C . ILE B 1 62 ? -3.828 -7.176 3.047 1 98.94 62 ILE B C 1
ATOM 1469 O O . ILE B 1 62 ? -4.867 -6.801 3.6 1 98.94 62 ILE B O 1
ATOM 1473 N N . ASN B 1 63 ? -2.697 -7.059 3.568 1 98.5 63 ASN B N 1
ATOM 1474 C CA . ASN B 1 63 ? -2.342 -6.176 4.676 1 98.5 63 ASN B CA 1
ATOM 1475 C C . ASN B 1 63 ? -1.296 -5.145 4.254 1 98.5 63 ASN B C 1
ATOM 1477 O O . ASN B 1 63 ? -0.353 -5.469 3.531 1 98.5 63 ASN B O 1
ATOM 1481 N N . LEU B 1 64 ? -1.535 -3.875 4.656 1 98.75 64 LEU B N 1
ATOM 1482 C CA . LEU B 1 64 ? -0.513 -2.857 4.441 1 98.75 64 LEU B CA 1
ATOM 1483 C C . LEU B 1 64 ? 0.548 -2.916 5.535 1 98.75 64 LEU B C 1
ATOM 1485 O O . LEU B 1 64 ? 0.22 -2.969 6.723 1 98.75 64 LEU B O 1
ATOM 1489 N N . ARG B 1 65 ? 1.785 -2.969 5.098 1 98.56 65 ARG B N 1
ATOM 1490 C CA . ARG B 1 65 ? 2.902 -2.963 6.035 1 98.56 65 ARG B CA 1
ATOM 1491 C C . ARG B 1 65 ? 3.764 -1.718 5.852 1 98.56 65 ARG B C 1
ATOM 1493 O O . ARG B 1 65 ? 4.004 -1.281 4.727 1 98.56 65 ARG B O 1
ATOM 1500 N N . GLY B 1 66 ? 4.102 -1.125 6.953 1 98.75 66 GLY B N 1
ATOM 1501 C CA . GLY B 1 66 ? 4.977 0.037 6.961 1 98.75 66 GLY B CA 1
ATOM 1502 C C . GLY B 1 66 ? 6.141 -0.101 7.926 1 98.75 66 GLY B C 1
ATOM 1503 O O . GLY B 1 66 ? 5.969 -0.558 9.055 1 98.75 66 GLY B O 1
ATOM 1504 N N . ARG B 1 67 ? 7.281 0.267 7.438 1 98.06 67 ARG B N 1
ATOM 1505 C CA . ARG B 1 67 ? 8.477 0.208 8.273 1 98.06 67 ARG B CA 1
ATOM 1506 C C . ARG B 1 67 ? 9.195 1.554 8.305 1 98.06 67 ARG B C 1
ATOM 1508 O O . ARG B 1 67 ? 9.055 2.355 7.375 1 98.06 67 ARG B O 1
ATOM 1515 N N . GLU B 1 68 ? 9.836 1.73 9.406 1 98.31 68 GLU B N 1
ATOM 1516 C CA . GLU B 1 68 ? 10.719 2.873 9.578 1 98.31 68 GLU B CA 1
ATOM 1517 C C . GLU B 1 68 ? 12.188 2.441 9.562 1 98.31 68 GLU B C 1
ATOM 1519 O O . GLU B 1 68 ? 12.547 1.438 10.188 1 98.31 68 GLU B O 1
ATOM 1524 N N . TRP B 1 69 ? 12.891 3.182 8.82 1 97.44 69 TRP B N 1
ATOM 1525 C CA . TRP B 1 69 ? 14.32 2.926 8.742 1 97.44 69 TRP B CA 1
ATOM 1526 C C . TRP B 1 69 ? 15.117 4.227 8.828 1 97.44 69 TRP B C 1
ATOM 1528 O O . TRP B 1 69 ? 14.75 5.227 8.211 1 97.44 69 TRP B O 1
ATOM 1538 N N . VAL B 1 70 ? 16.219 4.176 9.664 1 97.88 70 VAL B N 1
ATOM 1539 C CA . VAL B 1 70 ? 17.125 5.316 9.742 1 97.88 70 VAL B CA 1
ATOM 1540 C C . VAL B 1 70 ? 18.359 5.059 8.883 1 97.88 70 VAL B C 1
ATOM 1542 O O . VAL B 1 70 ? 19.109 4.098 9.117 1 97.88 70 VAL B O 1
ATOM 1545 N N . ASN B 1 71 ? 18.547 5.887 7.961 1 96.19 71 ASN B N 1
ATOM 1546 C CA . ASN B 1 71 ? 19.672 5.66 7.062 1 96.19 71 ASN B CA 1
ATOM 1547 C C . ASN B 1 71 ? 21 6.047 7.707 1 96.19 71 ASN B C 1
ATOM 1549 O O . ASN B 1 71 ? 21.016 6.633 8.797 1 96.19 71 ASN B O 1
ATOM 1553 N N . PRO B 1 72 ? 22.172 5.68 7.062 1 96.62 72 PRO B N 1
ATOM 1554 C CA . PRO B 1 72 ? 23.484 5.961 7.637 1 96.62 72 PRO B CA 1
ATOM 1555 C C . PRO B 1 72 ? 23.703 7.449 7.906 1 96.62 72 PRO B C 1
ATOM 1557 O O . PRO B 1 72 ? 24.5 7.812 8.781 1 96.62 72 PRO B O 1
ATOM 1560 N N . GLN B 1 73 ? 23.078 8.375 7.273 1 96.5 73 GLN B N 1
ATOM 1561 C CA . GLN B 1 73 ? 23.188 9.82 7.434 1 96.5 73 GLN B CA 1
ATOM 1562 C C . GLN B 1 73 ? 22.281 10.312 8.57 1 96.5 73 GLN B C 1
ATOM 1564 O O . GLN B 1 73 ? 22.25 11.508 8.859 1 96.5 73 GLN B O 1
ATOM 1569 N N . GLY B 1 74 ? 21.469 9.414 9.172 1 96.5 74 GLY B N 1
ATOM 1570 C CA . GLY B 1 74 ? 20.625 9.758 10.305 1 96.5 74 GLY B CA 1
ATOM 1571 C C . GLY B 1 74 ? 19.219 10.195 9.898 1 96.5 74 GLY B C 1
ATOM 1572 O O . GLY B 1 74 ? 18.453 10.68 10.727 1 96.5 74 GLY B O 1
ATOM 1573 N N . GLU B 1 75 ? 18.953 10.055 8.641 1 96.69 75 GLU B N 1
ATOM 1574 C CA . GLU B 1 75 ? 17.641 10.445 8.148 1 96.69 75 GLU B CA 1
ATOM 1575 C C . GLU B 1 75 ? 16.625 9.312 8.297 1 96.69 75 GLU B C 1
ATOM 1577 O O . GLU B 1 75 ? 16.922 8.164 7.973 1 96.69 75 GLU B O 1
ATOM 1582 N N . THR B 1 76 ? 15.469 9.641 8.852 1 98.25 76 THR B N 1
ATOM 1583 C CA . THR B 1 76 ? 14.414 8.648 8.992 1 98.25 76 THR B CA 1
ATOM 1584 C C . THR B 1 76 ? 13.672 8.445 7.676 1 98.25 76 THR B C 1
ATOM 1586 O O . THR B 1 76 ? 13.242 9.406 7.043 1 98.25 76 THR B O 1
ATOM 1589 N N . ARG B 1 77 ? 13.547 7.207 7.258 1 97.94 77 ARG B N 1
ATOM 1590 C CA . ARG B 1 77 ? 12.82 6.852 6.043 1 97.94 77 ARG B CA 1
ATOM 1591 C C . ARG B 1 77 ? 11.719 5.832 6.34 1 97.94 77 ARG B C 1
ATOM 1593 O O . ARG B 1 77 ? 11.836 5.055 7.289 1 97.94 77 ARG B O 1
ATOM 1600 N N . TYR B 1 78 ? 10.688 5.938 5.594 1 98.69 78 TYR B N 1
ATOM 1601 C CA . TYR B 1 78 ? 9.562 5.02 5.734 1 98.69 78 TYR B CA 1
ATOM 1602 C C . TYR B 1 78 ? 9.32 4.25 4.441 1 98.69 78 TYR B C 1
ATOM 1604 O O . TYR B 1 78 ? 9.43 4.812 3.348 1 98.69 78 TYR B O 1
ATOM 1612 N N . PHE B 1 79 ? 8.977 2.947 4.586 1 97.75 79 PHE B N 1
ATOM 1613 C CA . PHE B 1 79 ? 8.766 2.078 3.434 1 97.75 79 PHE B CA 1
ATOM 1614 C C . PHE B 1 79 ? 7.461 1.298 3.582 1 97.75 79 PHE B C 1
ATOM 1616 O O . PHE B 1 79 ? 7.172 0.759 4.652 1 97.75 79 PHE B O 1
ATOM 1623 N N . ASN B 1 80 ? 6.754 1.34 2.455 1 98.69 80 ASN B N 1
ATOM 1624 C CA . ASN B 1 80 ? 5.523 0.553 2.426 1 98.69 80 ASN B CA 1
ATOM 1625 C C . ASN B 1 80 ? 5.723 -0.766 1.683 1 98.69 80 ASN B C 1
ATOM 1627 O O . ASN B 1 80 ? 6.488 -0.833 0.721 1 98.69 80 ASN B O 1
ATOM 1631 N N . SER B 1 81 ? 5.059 -1.776 2.168 1 98.62 81 SER B N 1
ATOM 1632 C CA . SER B 1 81 ? 4.867 -3.016 1.419 1 98.62 81 SER B CA 1
ATOM 1633 C C . SER B 1 81 ? 3.43 -3.51 1.525 1 98.62 81 SER B C 1
ATOM 1635 O O . SER B 1 81 ? 2.705 -3.137 2.449 1 98.62 81 SER B O 1
ATOM 1637 N N . ILE B 1 82 ? 3.029 -4.227 0.515 1 98.94 82 ILE B N 1
ATOM 1638 C CA . ILE B 1 82 ? 1.708 -4.844 0.507 1 98.94 82 ILE B CA 1
ATOM 1639 C C . ILE B 1 82 ? 1.846 -6.359 0.645 1 98.94 82 ILE B C 1
ATOM 1641 O O . ILE B 1 82 ? 2.48 -7.012 -0.188 1 98.94 82 ILE B O 1
ATOM 1645 N N . GLN B 1 83 ? 1.2 -6.883 1.719 1 98.88 83 GLN B N 1
ATOM 1646 C CA . GLN B 1 83 ? 1.318 -8.305 2.016 1 98.88 83 GLN B CA 1
ATOM 1647 C C . GLN B 1 83 ? 0.021 -9.047 1.7 1 98.88 83 GLN B C 1
ATOM 1649 O O . GLN B 1 83 ? -1.044 -8.688 2.207 1 98.88 83 GLN B O 1
ATOM 1654 N N . GLY B 1 84 ? 0.164 -10.047 0.835 1 98.88 84 GLY B N 1
ATOM 1655 C CA . GLY B 1 84 ? -0.979 -10.906 0.556 1 98.88 84 GLY B CA 1
ATOM 1656 C C . GLY B 1 84 ? -1.062 -12.109 1.476 1 98.88 84 GLY B C 1
ATOM 1657 O O . GLY B 1 84 ? -0.044 -12.727 1.794 1 98.88 84 GLY B O 1
ATOM 1658 N N . TRP B 1 85 ? -2.279 -12.344 1.925 1 98.62 85 TRP B N 1
ATOM 1659 C CA . TRP B 1 85 ? -2.406 -13.508 2.797 1 98.62 85 TRP B CA 1
ATOM 1660 C C . TRP B 1 85 ? -3.492 -14.445 2.289 1 98.62 85 TRP B C 1
ATOM 1662 O O . TRP B 1 85 ? -3.607 -15.578 2.76 1 98.62 85 TRP B O 1
ATOM 1672 N N . ARG B 1 86 ? -4.352 -13.992 1.373 1 98.75 86 ARG B N 1
ATOM 1673 C CA . ARG B 1 86 ? -5.359 -14.805 0.698 1 98.75 86 ARG B CA 1
ATOM 1674 C C . ARG B 1 86 ? -5.516 -14.383 -0.759 1 98.75 86 ARG B C 1
ATOM 1676 O O . ARG B 1 86 ? -5.426 -13.195 -1.08 1 98.75 86 ARG B O 1
ATOM 1683 N N . ILE B 1 87 ? -5.723 -15.383 -1.635 1 98.81 87 ILE B N 1
ATOM 1684 C CA . ILE B 1 87 ? -5.98 -15.125 -3.047 1 98.81 87 ILE B CA 1
ATOM 1685 C C . ILE B 1 87 ? -7.09 -16.047 -3.547 1 98.81 87 ILE B C 1
ATOM 1687 O O . ILE B 1 87 ? -7.125 -17.234 -3.201 1 98.81 87 ILE B O 1
ATOM 1691 N N . GLU B 1 88 ? -7.957 -15.461 -4.293 1 98.5 88 GLU B N 1
ATOM 1692 C CA . GLU B 1 88 ? -9.086 -16.203 -4.855 1 98.5 88 GLU B CA 1
ATOM 1693 C C . GLU B 1 88 ? -9.258 -15.906 -6.34 1 98.5 88 GLU B C 1
ATOM 1695 O O . GLU B 1 88 ? -9.055 -14.773 -6.781 1 98.5 88 GLU B O 1
ATOM 1700 N N . ARG B 1 89 ? -9.695 -16.969 -7.055 1 97.56 89 ARG B N 1
ATOM 1701 C CA . ARG B 1 89 ? -10.055 -16.766 -8.453 1 97.56 89 ARG B CA 1
ATOM 1702 C C . ARG B 1 89 ? -11.406 -16.078 -8.57 1 97.56 89 ARG B C 1
ATOM 1704 O O . ARG B 1 89 ? -12.344 -16.391 -7.836 1 97.56 89 ARG B O 1
ATOM 1711 N N . MET B 1 90 ? -11.328 -15.164 -9.422 1 95.25 90 MET B N 1
ATOM 1712 C CA . MET B 1 90 ? -12.617 -14.547 -9.727 1 95.25 90 MET B CA 1
ATOM 1713 C C . MET B 1 90 ? -13.234 -15.172 -10.969 1 95.25 90 MET B C 1
ATOM 1715 O O . MET B 1 90 ? -12.531 -15.477 -11.938 1 95.25 90 MET B O 1
ATOM 1719 N N . ALA B 1 91 ? -14.328 -15.992 -10.805 1 75.62 91 ALA B N 1
ATOM 1720 C CA . ALA B 1 91 ? -15.023 -16.656 -11.914 1 75.62 91 ALA B CA 1
ATOM 1721 C C . ALA B 1 91 ? -15.227 -15.688 -13.078 1 75.62 91 ALA B C 1
ATOM 1723 O O . ALA B 1 91 ? -15.43 -14.492 -12.883 1 75.62 91 ALA B O 1
ATOM 1724 N N . PRO B 1 92 ? -14.711 -16.172 -14.234 1 61.97 92 PRO B N 1
ATOM 1725 C CA . PRO B 1 92 ? -15.102 -15.367 -15.391 1 61.97 92 PRO B CA 1
ATOM 1726 C C . PRO B 1 92 ? -16.562 -14.93 -15.336 1 61.97 92 PRO B C 1
ATOM 1728 O O . PRO B 1 92 ? -17.391 -15.633 -14.766 1 61.97 92 PRO B O 1
ATOM 1731 N N . GLU B 1 93 ? -16.703 -13.602 -15.117 1 52.25 93 GLU B N 1
ATOM 1732 C CA . GLU B 1 93 ? -18.125 -13.336 -15.32 1 52.25 93 GLU B CA 1
ATOM 1733 C C . GLU B 1 93 ? -18.719 -14.289 -16.359 1 52.25 93 GLU B C 1
ATOM 1735 O O . GLU B 1 93 ? -18.469 -14.148 -17.562 1 52.25 93 GLU B O 1
ATOM 1740 N N . GLY B 1 94 ? -18.375 -15.469 -16.234 1 48 94 GLY B N 1
ATOM 1741 C CA . GLY B 1 94 ? -19.047 -16.297 -17.234 1 48 94 GLY B CA 1
ATOM 1742 C C . GLY B 1 94 ? -20.484 -15.859 -17.469 1 48 94 GLY B C 1
ATOM 1743 O O . GLY B 1 94 ? -21.078 -15.148 -16.656 1 48 94 GLY B O 1
ATOM 1744 N N . PRO B 1 95 ? -20.891 -15.797 -18.797 1 47.34 95 PRO B N 1
ATOM 1745 C CA . PRO B 1 95 ? -22.328 -15.594 -18.984 1 47.34 95 PRO B CA 1
ATOM 1746 C C . PRO B 1 95 ? -23.156 -16.25 -17.891 1 47.34 95 PRO B C 1
ATOM 1748 O O . PRO B 1 95 ? -22.828 -17.344 -17.422 1 47.34 95 PRO B 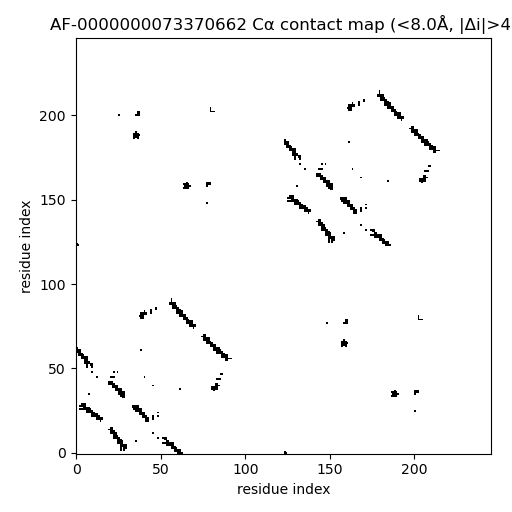O 1
ATOM 1751 N N . ALA B 1 96 ? -23.594 -15.484 -16.938 1 44.56 96 ALA B N 1
ATOM 1752 C CA . ALA B 1 96 ? -24.641 -16.078 -16.109 1 44.56 96 ALA B CA 1
ATOM 1753 C C . ALA B 1 96 ? -25.328 -17.234 -16.828 1 44.56 96 ALA B C 1
ATOM 1755 O O . ALA B 1 96 ? -25.875 -17.062 -17.906 1 44.56 96 ALA B O 1
ATOM 1756 N N . GLN B 1 97 ? -24.75 -18.344 -16.828 1 41.72 97 GLN B N 1
ATOM 1757 C CA . GLN B 1 97 ? -25.625 -19.406 -17.312 1 41.72 97 GLN B CA 1
ATOM 1758 C C . GLN B 1 97 ? -27.062 -19.188 -16.812 1 41.72 97 GLN B C 1
ATOM 1760 O O . GLN B 1 97 ? -27.297 -19.141 -15.602 1 41.72 97 GLN B O 1
ATOM 1765 N N . THR B 1 98 ? -27.812 -18.25 -17.484 1 43.53 98 THR B N 1
ATOM 1766 C CA . THR B 1 98 ? -29.25 -18.25 -17.25 1 43.53 98 THR B CA 1
ATOM 1767 C C . THR B 1 98 ? -29.75 -19.656 -16.969 1 43.53 98 THR B C 1
ATOM 1769 O O . THR B 1 98 ? -29.516 -20.578 -17.766 1 43.53 98 THR B O 1
ATOM 1772 N N . PRO B 1 99 ? -29.766 -20.062 -15.711 1 45.22 99 PRO B N 1
ATOM 1773 C CA . PRO B 1 99 ? -30.406 -21.375 -15.578 1 45.22 99 PRO B CA 1
ATOM 1774 C C . PRO B 1 99 ? -31.469 -21.625 -16.656 1 45.22 99 PRO B C 1
ATOM 1776 O O . PRO B 1 99 ? -32.312 -20.766 -16.891 1 45.22 99 PRO B O 1
ATOM 1779 N N . SER B 1 100 ? -31.109 -22.109 -17.781 1 42.53 100 SER B N 1
ATOM 1780 C CA . SER B 1 100 ? -32.156 -22.469 -18.75 1 42.53 100 SER B CA 1
ATOM 1781 C C . SER B 1 100 ? -33.406 -22.969 -18.047 1 42.53 100 SER B C 1
ATOM 1783 O O . SER B 1 100 ? -33.344 -23.938 -17.297 1 42.53 100 SER B O 1
ATOM 1785 N N . VAL B 1 101 ? -34.281 -22.016 -17.594 1 43.03 101 VAL B N 1
ATOM 1786 C CA . VAL B 1 101 ? -35.562 -22.453 -17.094 1 43.03 101 VAL B CA 1
ATOM 1787 C C . VAL B 1 101 ? -36.031 -23.688 -17.859 1 43.03 101 VAL B C 1
ATOM 1789 O O . VAL B 1 101 ? -36.094 -23.688 -19.094 1 43.03 101 VAL B O 1
ATOM 1792 N N . PRO B 1 102 ? -35.75 -24.906 -17.297 1 45.09 102 PRO B N 1
ATOM 1793 C CA . PRO B 1 102 ? -36.281 -26.062 -18.031 1 45.09 102 PRO B CA 1
ATOM 1794 C C . PRO B 1 102 ? -37.594 -25.781 -18.734 1 45.09 102 PRO B C 1
ATOM 1796 O O . PRO B 1 102 ? -38.438 -25.031 -18.219 1 45.09 102 PRO B O 1
ATOM 1799 N N . ALA B 1 103 ? -37.625 -25.641 -20 1 42.28 103 ALA B N 1
ATOM 1800 C CA . ALA B 1 103 ? -38.875 -25.516 -20.75 1 42.28 103 ALA B CA 1
ATOM 1801 C C . ALA B 1 103 ? -40 -26.312 -20.109 1 42.28 103 ALA B C 1
ATOM 1803 O O . ALA B 1 103 ? -39.875 -27.5 -19.859 1 42.28 103 ALA B O 1
ATOM 1804 N N . ALA B 1 104 ? -40.844 -25.75 -19.234 1 39.53 104 ALA B N 1
ATOM 1805 C CA . ALA B 1 104 ? -42.031 -26.344 -18.594 1 39.53 104 ALA B CA 1
ATOM 1806 C C . ALA B 1 104 ? -42.719 -27.297 -19.562 1 39.53 104 ALA B C 1
ATOM 1808 O O . ALA B 1 104 ? -42.969 -26.969 -20.719 1 39.53 104 ALA B O 1
ATOM 1809 N N . GLU B 1 105 ? -42.656 -28.625 -19.391 1 41.12 105 GLU B N 1
ATOM 1810 C CA . GLU B 1 105 ? -43.438 -29.656 -20.078 1 41.12 105 GLU B CA 1
ATOM 1811 C C . GLU B 1 105 ? -44.844 -29.172 -20.328 1 41.12 105 GLU B C 1
ATOM 1813 O O . GLU B 1 105 ? -45.531 -28.734 -19.406 1 41.12 105 GLU B O 1
ATOM 1818 N N . ALA B 1 106 ? -45.094 -28.562 -21.516 1 39.41 106 ALA B N 1
ATOM 1819 C CA . ALA B 1 106 ? -46.406 -28.172 -21.984 1 39.41 106 ALA B CA 1
ATOM 1820 C C . ALA B 1 106 ? -47.469 -29.172 -21.562 1 39.41 106 ALA B C 1
ATOM 1822 O O . ALA B 1 106 ? -47.406 -30.359 -21.922 1 39.41 106 ALA B O 1
ATOM 1823 N N . PHE B 1 107 ? -48.094 -29.031 -20.312 1 37.81 107 PHE B N 1
ATOM 1824 C CA . PHE B 1 107 ? -49.219 -29.812 -19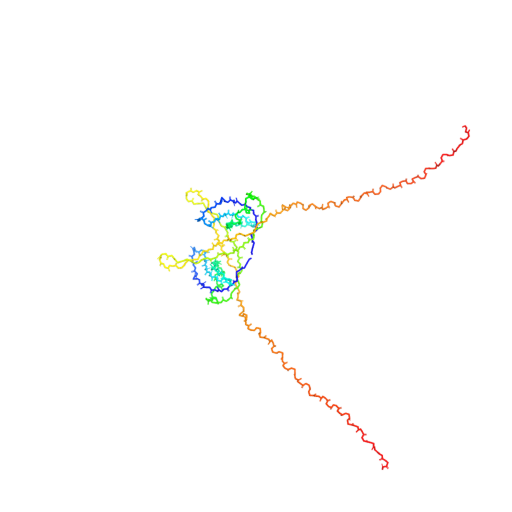.812 1 37.81 107 PHE B CA 1
ATOM 1825 C C . PHE B 1 107 ? -50.281 -30 -20.891 1 37.81 107 PHE B C 1
ATOM 1827 O O . PHE B 1 107 ? -50.719 -29.016 -21.5 1 37.81 107 PHE B O 1
ATOM 1834 N N . ALA B 1 108 ? -50.25 -31.062 -21.703 1 38.62 108 ALA B N 1
ATOM 1835 C CA . ALA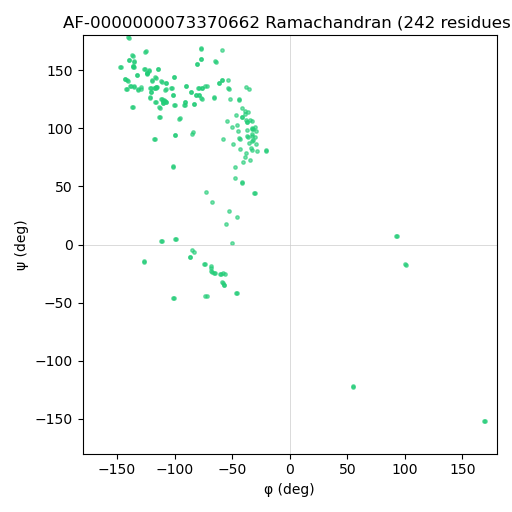 B 1 108 ? -51.25 -31.469 -22.656 1 38.62 108 ALA B CA 1
ATOM 1836 C C . ALA B 1 108 ? -52.656 -31.234 -22.094 1 38.62 108 ALA B C 1
ATOM 1838 O O . ALA B 1 108 ? -52.906 -31.422 -20.891 1 38.62 108 ALA B O 1
ATOM 1839 N N . PRO B 1 109 ? -53.469 -30.297 -22.625 1 38.44 109 PRO B N 1
ATOM 1840 C CA . PRO B 1 109 ? -54.844 -29.938 -22.203 1 38.44 109 PRO B CA 1
ATOM 1841 C C . PRO B 1 109 ? -55.656 -31.141 -21.766 1 38.44 109 PRO B C 1
ATOM 1843 O O . PRO B 1 109 ? -55.656 -32.156 -22.453 1 38.44 109 PRO B O 1
ATOM 1846 N N . ALA B 1 110 ? -55.75 -31.391 -20.5 1 38.53 110 ALA B N 1
ATOM 1847 C CA . ALA B 1 110 ? -56.594 -32.438 -19.953 1 38.53 110 ALA B CA 1
ATOM 1848 C C . ALA B 1 110 ? -58 -32.375 -20.578 1 38.53 110 ALA B C 1
ATOM 1850 O O . ALA B 1 110 ? -58.75 -31.422 -20.328 1 38.53 110 ALA B O 1
ATOM 1851 N N . THR B 1 111 ? -58.125 -32.469 -22.031 1 31.84 111 THR B N 1
ATOM 1852 C CA . THR B 1 111 ? -59.438 -32.531 -22.625 1 31.84 111 THR B CA 1
ATOM 1853 C C . THR B 1 111 ? -60.375 -33.438 -21.844 1 31.84 111 THR B C 1
ATOM 1855 O O . THR B 1 111 ? -60.188 -34.688 -21.859 1 31.84 111 THR B O 1
ATOM 1858 N N . ASN B 1 112 ? -60.5 -33.188 -20.562 1 33.22 112 ASN B N 1
ATOM 1859 C CA . ASN B 1 112 ? -61.406 -33.969 -19.75 1 33.22 112 ASN B CA 1
ATOM 1860 C C . ASN B 1 112 ? -62.812 -34 -20.359 1 33.22 112 ASN B C 1
ATOM 1862 O O . ASN B 1 112 ? -63.625 -33.125 -20.094 1 33.22 112 ASN B O 1
ATOM 1866 N N . LEU B 1 113 ? -62.906 -33.875 -21.734 1 32.44 113 LEU B N 1
ATOM 1867 C CA . LEU B 1 113 ? -64.312 -33.844 -22.219 1 32.44 113 LEU B CA 1
ATOM 1868 C C . LEU B 1 113 ? -65.125 -34.938 -21.547 1 32.44 113 LEU B C 1
ATOM 1870 O O . LEU B 1 113 ? -64.625 -36.062 -21.359 1 32.44 113 LEU B O 1
ATOM 1874 N N . ASN B 1 114 ? -65.938 -34.531 -20.562 1 33.41 114 ASN B N 1
ATOM 1875 C CA . ASN B 1 114 ? -67.062 -35.156 -19.859 1 33.41 114 ASN B CA 1
ATOM 1876 C C . ASN B 1 114 ? -67.875 -36.062 -20.781 1 33.41 114 ASN B C 1
ATOM 1878 O O . ASN B 1 114 ? -68.5 -35.562 -21.719 1 33.41 114 ASN B O 1
ATOM 1882 N N . GLU B 1 115 ? -67.375 -37.219 -21.172 1 33.06 115 GLU B N 1
ATOM 1883 C CA . GLU B 1 115 ? -68.125 -38.25 -21.922 1 33.06 115 GLU B CA 1
ATOM 1884 C C . GLU B 1 115 ? -69.438 -38.531 -21.281 1 33.06 115 GLU B C 1
ATOM 1886 O O . GLU B 1 115 ? -69.562 -39 -20.141 1 33.06 115 GLU B O 1
ATOM 1891 N N . ASP B 1 116 ? -70.562 -37.781 -21.562 1 33.97 116 ASP B N 1
ATOM 1892 C CA . ASP B 1 116 ? -72 -37.875 -21.312 1 33.97 116 ASP B CA 1
ATOM 1893 C C . ASP B 1 116 ? -72.438 -39.344 -21.406 1 33.97 116 ASP B C 1
ATOM 1895 O O . ASP B 1 116 ? -72.062 -40.062 -22.328 1 33.97 116 ASP B O 1
ATOM 1899 N N . GLU B 1 117 ? -72.875 -39.938 -20.297 1 37.59 117 GLU B N 1
ATOM 1900 C CA . GLU B 1 117 ? -73.438 -41.25 -19.984 1 37.59 117 GLU B CA 1
ATOM 1901 C C . GLU B 1 117 ? -74.688 -41.5 -20.812 1 37.59 117 GLU B C 1
ATOM 1903 O O . GLU B 1 117 ? -75.688 -40.719 -20.812 1 37.59 117 GLU B O 1
ATOM 1908 N N . PRO B 1 118 ? -74.625 -42.094 -21.984 1 37.28 118 PRO B N 1
ATOM 1909 C CA . PRO B 1 118 ? -75.812 -42.406 -22.75 1 37.28 118 PRO B CA 1
ATOM 1910 C C . PRO B 1 118 ? -76.875 -43.188 -21.938 1 37.28 118 PRO B C 1
ATOM 1912 O O . PRO B 1 118 ? -76.5 -43.844 -20.969 1 37.28 118 PRO B O 1
ATOM 1915 N N . ASP B 1 119 ? -78.125 -42.812 -21.797 1 36.81 119 ASP B N 1
ATOM 1916 C CA . ASP B 1 119 ? -79.438 -43.188 -21.312 1 36.81 119 ASP B CA 1
ATOM 1917 C C . ASP B 1 119 ? -79.812 -44.594 -21.75 1 36.81 119 ASP B C 1
ATOM 1919 O O . ASP B 1 119 ? -79.75 -44.938 -22.938 1 36.81 119 ASP B O 1
ATOM 1923 N N . ASP B 1 120 ? -79.938 -45.719 -20.875 1 42.94 120 ASP B N 1
ATOM 1924 C CA . ASP B 1 120 ? -80.312 -47.125 -20.984 1 42.94 120 ASP B CA 1
ATOM 1925 C C . ASP B 1 120 ? -81.812 -47.281 -21.344 1 42.94 120 ASP B C 1
ATOM 1927 O O . ASP B 1 120 ? -82.5 -48.094 -20.75 1 42.94 120 ASP B O 1
ATOM 1931 N N . LEU B 1 121 ? -82.5 -46.594 -22.078 1 40.97 121 LEU B N 1
ATOM 1932 C CA . LEU B 1 121 ? -83.938 -46.719 -22.031 1 40.97 121 LEU B CA 1
ATOM 1933 C C . LEU B 1 121 ? -84.375 -48.156 -22.344 1 40.97 121 LEU B C 1
ATOM 1935 O O . LEU B 1 121 ? -83.625 -48.906 -23 1 40.97 121 LEU B O 1
ATOM 1939 N N . PRO B 1 122 ? -85.75 -48.688 -22.125 1 36.03 122 PRO B N 1
ATOM 1940 C CA . PRO B 1 122 ? -86.688 -49.781 -21.766 1 36.03 122 PRO B CA 1
ATOM 1941 C C . PRO B 1 122 ? -86.812 -50.844 -22.859 1 36.03 122 PRO B C 1
ATOM 1943 O O . PRO B 1 122 ? -87.625 -51.75 -22.766 1 36.03 122 PRO B O 1
ATOM 1946 N N . PHE B 1 123 ? -85.688 -51.344 -23.5 1 23.44 123 PHE B N 1
ATOM 1947 C CA . PHE B 1 123 ? -85.75 -52.812 -23.578 1 23.44 123 PHE B CA 1
ATOM 1948 C C . PHE B 1 123 ? -85.312 -53.438 -22.266 1 23.44 123 PHE B C 1
ATOM 1950 O O . PHE B 1 123 ? -84.5 -52.875 -21.547 1 23.44 123 PHE B O 1
#

Radius of gyration: 35.61 Å; Cα contacts (8 Å, |Δi|>4): 464; chains: 2; bounding box: 110×88×98 Å